Protein AF-D8QW77-F1 (afdb_monomer)

Organism: Selaginella moellendorffii (NCBI:txid88036)

Structure (mmCIF, N/CA/C/O backbone):
data_AF-D8QW77-F1
#
_entry.id   AF-D8QW77-F1
#
loop_
_atom_site.group_PDB
_atom_site.id
_atom_site.type_symbol
_atom_site.label_atom_id
_atom_site.label_alt_id
_atom_site.label_comp_id
_atom_site.label_asym_id
_atom_site.label_entity_id
_atom_site.label_seq_id
_atom_site.pdbx_PDB_ins_code
_atom_site.Cartn_x
_atom_site.Cartn_y
_atom_site.Cartn_z
_atom_site.occupancy
_atom_site.B_iso_or_equiv
_atom_site.auth_seq_id
_atom_site.auth_comp_id
_atom_site.auth_asym_id
_atom_site.auth_atom_id
_atom_site.pdbx_PDB_model_num
ATOM 1 N N . MET A 1 1 ? -28.786 -16.348 51.576 1.00 41.53 1 MET A N 1
ATOM 2 C CA . MET A 1 1 ? -27.318 -16.182 51.651 1.00 41.53 1 MET A CA 1
ATOM 3 C C . MET A 1 1 ? -26.693 -17.329 50.870 1.00 41.53 1 MET A C 1
ATOM 5 O O . MET A 1 1 ? -27.147 -18.447 51.055 1.00 41.53 1 MET A O 1
ATOM 9 N N . ILE A 1 2 ? -25.713 -17.023 50.014 1.00 33.84 2 ILE A N 1
ATOM 10 C CA . ILE A 1 2 ? -24.905 -17.888 49.120 1.00 33.84 2 ILE A CA 1
ATOM 11 C C . ILE A 1 2 ? -25.122 -17.535 47.641 1.00 33.84 2 ILE A C 1
ATOM 13 O O . ILE A 1 2 ? -25.723 -18.249 46.847 1.00 33.84 2 ILE A O 1
ATOM 17 N N . LEU A 1 3 ? -24.555 -16.375 47.305 1.00 35.94 3 LEU A N 1
ATOM 18 C CA . LEU A 1 3 ? -23.972 -16.084 46.003 1.00 35.94 3 LEU A CA 1
ATOM 19 C C . LEU A 1 3 ? -22.812 -17.069 45.782 1.00 35.94 3 LEU A C 1
ATOM 21 O O . LEU A 1 3 ? -21.800 -16.983 46.480 1.00 35.94 3 LEU A O 1
ATOM 25 N N . LYS A 1 4 ? -22.924 -17.985 44.815 1.00 37.25 4 LYS A N 1
ATOM 26 C CA . LYS A 1 4 ? -21.750 -18.659 44.246 1.00 37.25 4 LYS A CA 1
ATOM 27 C C . LYS A 1 4 ? -21.421 -18.020 42.904 1.00 37.25 4 LYS A C 1
ATOM 29 O O . LYS A 1 4 ? -22.096 -18.235 41.906 1.00 37.25 4 LYS A O 1
ATOM 34 N N . LYS A 1 5 ? -20.361 -17.211 42.957 1.00 42.97 5 LYS A N 1
ATOM 35 C CA . LYS A 1 5 ? -19.544 -16.706 41.854 1.00 42.97 5 LYS A CA 1
ATOM 36 C C . LYS A 1 5 ? -19.415 -17.754 40.739 1.00 42.97 5 LYS A C 1
ATOM 38 O O . LYS A 1 5 ? -18.715 -18.748 40.921 1.00 42.97 5 LYS A O 1
ATOM 43 N N . VAL A 1 6 ? -20.028 -17.496 39.588 1.00 38.34 6 VAL A N 1
ATOM 44 C CA . VAL A 1 6 ? -19.594 -18.084 38.317 1.00 38.34 6 VAL A CA 1
ATOM 45 C C . VAL A 1 6 ? -18.584 -17.101 37.732 1.00 38.34 6 VAL A C 1
ATOM 47 O O . VAL A 1 6 ? -18.908 -15.950 37.458 1.00 38.34 6 VAL A O 1
ATOM 50 N N . GLY A 1 7 ? -17.324 -17.527 37.696 1.00 35.47 7 GLY A N 1
ATOM 51 C CA . GLY A 1 7 ? -16.178 -16.720 37.290 1.00 35.47 7 GLY A CA 1
ATOM 52 C C . GLY A 1 7 ? -16.059 -16.479 35.772 1.00 35.47 7 GLY A C 1
ATOM 53 O O . GLY A 1 7 ? -16.871 -16.973 34.992 1.00 35.47 7 GLY A O 1
ATOM 54 N N . PRO A 1 8 ? -15.006 -15.760 35.335 1.00 43.53 8 PRO A N 1
ATOM 55 C CA . PRO A 1 8 ? -14.935 -14.969 34.090 1.00 43.53 8 PRO A CA 1
ATOM 56 C C . PRO A 1 8 ? -14.911 -15.737 32.755 1.00 43.53 8 PRO A C 1
ATOM 58 O O . PRO A 1 8 ? -14.761 -15.123 31.699 1.00 43.53 8 PRO A O 1
ATOM 61 N N . GLN A 1 9 ? -15.022 -17.065 32.763 1.00 39.94 9 GLN A N 1
ATOM 62 C CA . GLN A 1 9 ? -14.877 -17.882 31.551 1.00 39.94 9 GLN A CA 1
ATOM 63 C C . GLN A 1 9 ? -16.098 -17.804 30.620 1.00 39.94 9 GLN A C 1
ATOM 65 O O . GLN A 1 9 ? -15.951 -17.996 29.418 1.00 39.94 9 GLN A O 1
ATOM 70 N N . PHE A 1 10 ? -17.277 -17.437 31.137 1.00 40.72 10 PHE A N 1
ATOM 71 C CA . PHE A 1 10 ? -18.507 -17.329 30.339 1.00 40.72 10 PHE A CA 1
ATOM 72 C C . PHE A 1 10 ? -18.600 -16.054 29.477 1.00 40.72 10 PHE A C 1
ATOM 74 O O . PHE A 1 10 ? -19.343 -16.035 28.501 1.00 40.72 10 PHE A O 1
ATOM 81 N N . ASN A 1 11 ? -17.834 -14.998 29.787 1.00 56.06 11 ASN A N 1
ATOM 82 C CA . ASN A 1 11 ? -17.929 -13.717 29.070 1.00 56.06 11 ASN A CA 1
ATOM 83 C C . ASN A 1 11 ? -17.065 -13.691 27.787 1.00 56.06 11 ASN A C 1
ATOM 85 O O . ASN A 1 11 ? -17.473 -13.151 26.765 1.00 56.06 11 ASN A O 1
ATOM 89 N N . ARG A 1 12 ? -15.897 -14.353 27.785 1.00 54.47 12 ARG A N 1
ATOM 90 C CA . ARG A 1 12 ? -14.997 -14.377 26.610 1.00 54.47 12 ARG A CA 1
ATOM 91 C C . ARG A 1 12 ? -15.598 -15.081 25.399 1.00 54.47 12 ARG A C 1
ATOM 93 O O . ARG A 1 12 ? -15.457 -14.584 24.288 1.00 54.47 12 ARG A O 1
ATOM 100 N N . SER A 1 13 ? -16.285 -16.203 25.612 1.00 61.19 13 SER A N 1
ATOM 101 C CA . SER A 1 13 ? -16.952 -16.917 24.522 1.00 61.19 13 SER A CA 1
ATOM 102 C C . SER A 1 13 ? -18.045 -16.056 23.892 1.00 61.19 13 SER A C 1
ATOM 104 O O . SER A 1 13 ? -18.156 -16.024 22.675 1.00 61.19 13 SER A O 1
ATOM 106 N N . ASN A 1 14 ? -18.803 -15.309 24.703 1.00 72.00 14 ASN A N 1
ATOM 107 C CA . ASN A 1 14 ? -19.868 -14.441 24.205 1.00 72.00 14 ASN A CA 1
ATOM 108 C C . ASN A 1 14 ? -19.311 -13.270 23.375 1.00 72.00 14 ASN A C 1
ATOM 110 O O . ASN A 1 14 ? -19.804 -13.010 22.285 1.00 72.00 14 ASN A O 1
ATOM 114 N N . LYS A 1 15 ? -18.219 -12.633 23.827 1.00 78.56 15 LYS A N 1
ATOM 115 C CA . LYS A 1 15 ? -17.548 -11.564 23.064 1.00 78.56 15 LYS A CA 1
ATOM 116 C C . LYS A 1 15 ? -16.974 -12.056 21.739 1.00 78.56 15 LYS A C 1
ATOM 118 O O . LYS A 1 15 ? -17.250 -11.457 20.711 1.00 78.56 15 LYS A O 1
ATOM 123 N N . PHE A 1 16 ? -16.280 -13.196 21.747 1.00 79.25 16 PHE A N 1
ATOM 124 C CA . PHE A 1 16 ? -15.746 -13.796 20.523 1.00 79.25 16 PHE A CA 1
ATOM 125 C C . PHE A 1 16 ? -16.847 -14.108 19.497 1.00 79.25 16 PHE A C 1
ATOM 127 O O . PHE A 1 16 ? -16.688 -13.841 18.306 1.00 79.25 16 PHE A O 1
ATOM 134 N N . TRP A 1 17 ? -17.981 -14.652 19.954 1.00 80.00 17 TRP A N 1
ATOM 135 C CA . TRP A 1 17 ? -19.136 -14.886 19.088 1.00 80.00 17 TRP A CA 1
ATOM 136 C C . TRP A 1 17 ? -19.721 -13.577 18.547 1.00 80.00 17 TRP A C 1
ATOM 138 O O . TRP A 1 17 ? -20.003 -13.496 17.351 1.00 80.00 17 TRP A O 1
ATOM 148 N N . SER A 1 18 ? -19.857 -12.543 19.381 1.00 83.12 18 SER A N 1
ATOM 149 C CA . SER A 1 18 ? -20.310 -11.218 18.944 1.00 83.12 18 SER A CA 1
ATOM 150 C C . SER A 1 18 ? -19.370 -10.589 17.915 1.00 83.12 18 SER A C 1
ATOM 152 O O . SER A 1 18 ? -19.851 -10.097 16.897 1.00 83.12 18 SER A O 1
ATOM 154 N N . ASP A 1 19 ? -18.050 -10.684 18.096 1.00 84.94 19 ASP A N 1
ATOM 155 C CA . ASP A 1 19 ? -17.060 -10.175 17.138 1.00 84.94 19 ASP A CA 1
ATOM 156 C C . ASP A 1 19 ? -17.167 -10.895 15.782 1.00 84.94 19 ASP A C 1
ATOM 158 O O . ASP A 1 19 ? -17.140 -10.263 14.720 1.00 84.94 19 ASP A O 1
ATOM 162 N N . GLN A 1 20 ? -17.370 -12.220 15.792 1.00 85.19 20 GLN A N 1
ATOM 163 C CA . GLN A 1 20 ? -17.634 -12.972 14.562 1.00 85.19 20 GLN A CA 1
ATOM 164 C C . GLN A 1 20 ? -18.936 -12.536 13.886 1.00 85.19 20 GLN A C 1
ATOM 166 O O . GLN A 1 20 ? -18.966 -12.380 12.662 1.00 85.19 20 GLN A O 1
ATOM 171 N N . LEU A 1 21 ? -20.009 -12.335 14.654 1.00 85.69 21 LEU A N 1
ATOM 172 C CA . LEU A 1 21 ? -21.297 -11.891 14.124 1.00 85.69 21 LEU A CA 1
ATOM 173 C C . LEU A 1 21 ? -21.208 -10.484 13.523 1.00 85.69 21 LEU A C 1
ATOM 175 O O . LEU A 1 21 ? -21.726 -10.275 12.425 1.00 85.69 21 LEU A O 1
ATOM 179 N N . ILE A 1 22 ? -20.505 -9.556 14.180 1.00 88.94 22 ILE A N 1
ATOM 180 C CA . ILE A 1 22 ? -20.205 -8.217 13.649 1.00 88.94 22 ILE A CA 1
ATOM 181 C C . ILE A 1 22 ? -19.509 -8.349 12.291 1.00 88.94 22 ILE A C 1
ATOM 183 O O . ILE A 1 22 ? -19.981 -7.785 11.304 1.00 88.94 22 ILE A O 1
ATOM 187 N N . GLY A 1 23 ? -18.455 -9.166 12.201 1.00 84.00 23 GLY A N 1
ATOM 188 C CA . GLY A 1 23 ? -17.730 -9.386 10.948 1.00 84.00 23 GLY A CA 1
ATOM 189 C C . GLY A 1 23 ? -18.582 -10.025 9.842 1.00 84.00 23 GLY A C 1
ATOM 190 O O . GLY A 1 23 ? -18.483 -9.632 8.679 1.00 84.00 23 GLY A O 1
ATOM 191 N N . ILE A 1 24 ? -19.447 -10.991 10.173 1.00 84.81 24 ILE A N 1
ATOM 192 C CA . ILE A 1 24 ? -20.355 -11.631 9.203 1.00 84.81 24 ILE A CA 1
ATOM 193 C C . ILE A 1 24 ? -21.387 -10.632 8.676 1.00 84.81 24 ILE A C 1
ATOM 195 O O . ILE A 1 24 ? -21.627 -10.590 7.468 1.00 84.81 24 ILE A O 1
ATOM 199 N N . HIS A 1 25 ? -22.004 -9.843 9.558 1.00 83.50 25 HIS A N 1
ATOM 200 C CA . HIS A 1 25 ? -22.972 -8.825 9.158 1.00 83.50 25 HIS A CA 1
ATOM 201 C C . HIS A 1 25 ? -22.313 -7.714 8.338 1.00 83.50 25 HIS A C 1
ATOM 203 O O . HIS A 1 25 ? -22.857 -7.328 7.304 1.00 83.50 25 HIS A O 1
ATOM 209 N N . GLY A 1 26 ? -21.110 -7.287 8.725 1.00 82.62 26 GLY A N 1
ATOM 210 C CA . GLY A 1 26 ? -20.342 -6.288 7.990 1.00 82.62 26 GLY A CA 1
ATOM 211 C C . GLY A 1 26 ? -19.955 -6.725 6.582 1.00 82.62 26 GLY A C 1
ATOM 212 O O . GLY A 1 26 ? -20.155 -5.961 5.644 1.00 82.62 26 GLY A O 1
ATOM 213 N N . ARG A 1 27 ? -19.507 -7.976 6.393 1.00 85.31 27 ARG A N 1
ATOM 214 C CA . ARG A 1 27 ? -19.224 -8.529 5.050 1.00 85.31 27 ARG A CA 1
ATOM 215 C C . ARG A 1 27 ? -20.457 -8.625 4.149 1.00 85.31 27 ARG A C 1
ATOM 217 O O . ARG A 1 27 ? -20.317 -8.741 2.938 1.00 85.31 27 ARG A O 1
ATOM 224 N N . ARG A 1 28 ? -21.659 -8.624 4.728 1.00 85.88 28 ARG A N 1
ATOM 225 C CA . ARG A 1 28 ? -22.938 -8.634 3.998 1.00 85.88 28 ARG A CA 1
ATOM 226 C C . ARG A 1 28 ? -23.510 -7.230 3.777 1.00 85.88 28 ARG A C 1
ATOM 228 O O . ARG A 1 28 ? -24.624 -7.123 3.278 1.00 85.88 28 ARG A O 1
ATOM 235 N N . GLY A 1 29 ? -22.798 -6.184 4.196 1.00 86.50 29 GLY A N 1
ATOM 236 C CA . GLY A 1 29 ? -23.254 -4.795 4.136 1.00 86.50 29 GLY A CA 1
ATOM 237 C C . GLY A 1 29 ? -24.361 -4.428 5.120 1.00 86.50 29 GLY A C 1
ATOM 238 O O . GLY A 1 29 ? -24.869 -3.310 5.096 1.00 86.50 29 GLY A O 1
ATOM 239 N N . ASP A 1 30 ? -24.727 -5.330 6.032 1.00 89.94 30 ASP A N 1
ATOM 240 C CA . ASP A 1 30 ? -25.760 -5.075 7.034 1.00 89.94 30 ASP A CA 1
ATOM 241 C C . ASP A 1 30 ? -25.154 -4.408 8.275 1.00 89.94 30 ASP A C 1
ATOM 243 O O . ASP A 1 30 ? -25.071 -4.981 9.369 1.00 89.94 30 ASP A O 1
ATOM 247 N N . VAL A 1 31 ? -24.696 -3.171 8.080 1.00 91.94 31 VAL A N 1
ATOM 248 C CA . VAL A 1 31 ? -24.049 -2.355 9.116 1.00 91.94 31 VAL A CA 1
ATOM 249 C C . VAL A 1 31 ? -24.983 -2.131 10.306 1.00 91.94 31 VAL A C 1
ATOM 251 O O . VAL A 1 31 ? -24.545 -2.156 11.454 1.00 91.94 31 VAL A O 1
ATOM 254 N N . SER A 1 32 ? -26.292 -1.996 10.073 1.00 90.06 32 SER A N 1
ATOM 255 C CA . SER A 1 32 ? -27.280 -1.821 11.142 1.00 90.06 32 SER A CA 1
ATOM 256 C C . SER A 1 32 ? -27.408 -3.053 12.043 1.00 90.06 32 SER A C 1
ATOM 258 O O . SER A 1 32 ? -27.565 -2.907 13.257 1.00 90.06 32 SER A O 1
ATOM 260 N N . ARG A 1 33 ? -27.355 -4.280 11.499 1.00 87.81 33 ARG A N 1
ATOM 261 C CA . ARG A 1 33 ? -27.311 -5.495 12.333 1.00 87.81 33 ARG A CA 1
ATOM 262 C C . ARG A 1 33 ? -25.986 -5.635 13.065 1.00 87.81 33 ARG A C 1
ATOM 264 O O . ARG A 1 33 ? -26.020 -5.939 14.253 1.00 87.81 33 ARG A O 1
ATOM 271 N N . ALA A 1 34 ? -24.860 -5.371 12.402 1.00 90.94 34 ALA A N 1
ATOM 272 C CA . ALA A 1 34 ? -23.551 -5.378 13.055 1.00 90.94 34 ALA A CA 1
ATOM 273 C C . ALA A 1 34 ? -23.526 -4.415 14.255 1.00 90.94 34 ALA A C 1
ATOM 275 O O . ALA A 1 34 ? -23.149 -4.805 15.358 1.00 90.94 34 ALA A O 1
ATOM 276 N N . ARG A 1 35 ? -24.059 -3.200 14.070 1.00 90.38 35 ARG A N 1
ATOM 277 C CA . ARG A 1 35 ? -24.182 -2.195 15.127 1.00 90.38 35 ARG A CA 1
ATOM 278 C C . ARG A 1 35 ? -25.039 -2.672 16.298 1.00 90.38 35 ARG A C 1
ATOM 280 O O . ARG A 1 35 ? -24.632 -2.517 17.441 1.00 90.38 35 ARG A O 1
ATOM 287 N N . ARG A 1 36 ? -26.193 -3.291 16.033 1.00 89.38 36 ARG A N 1
ATOM 288 C CA . ARG A 1 36 ? -27.051 -3.840 17.099 1.00 89.38 36 ARG A CA 1
ATOM 289 C C . ARG A 1 36 ? -26.361 -4.937 17.903 1.00 89.38 36 ARG A C 1
ATOM 291 O O . ARG A 1 36 ? -26.536 -4.995 19.115 1.00 89.38 36 ARG A O 1
ATOM 298 N N . VAL A 1 37 ? -25.591 -5.802 17.240 1.00 88.56 37 VAL A N 1
ATOM 299 C CA . VAL A 1 37 ? -24.796 -6.827 17.931 1.00 88.56 37 VAL A CA 1
ATOM 300 C C . VAL A 1 37 ? -23.760 -6.157 18.829 1.00 88.56 37 VAL A C 1
ATOM 302 O O . VAL A 1 37 ? -23.677 -6.512 20.001 1.00 88.56 37 VAL A O 1
ATOM 305 N N . PHE A 1 38 ? -23.048 -5.146 18.329 1.00 89.62 38 PHE A N 1
ATOM 306 C CA . PHE A 1 38 ? -22.077 -4.385 19.115 1.00 89.62 38 PHE A CA 1
ATOM 307 C C . PHE A 1 38 ? -22.711 -3.693 20.334 1.00 89.62 38 PHE A C 1
ATOM 309 O O . PHE A 1 38 ? -22.223 -3.834 21.450 1.00 89.62 38 PHE A O 1
ATOM 316 N N . GLU A 1 39 ? -23.842 -3.009 20.151 1.00 88.88 39 GLU A N 1
ATOM 317 C CA . GLU A 1 39 ? -24.568 -2.322 21.231 1.00 88.88 39 GLU A CA 1
ATOM 318 C C . GLU A 1 39 ? -25.122 -3.287 22.292 1.00 88.88 39 GLU A C 1
ATOM 320 O O . GLU A 1 39 ? -25.347 -2.887 23.431 1.00 88.88 39 GLU A O 1
ATOM 325 N N . SER A 1 40 ? -25.315 -4.565 21.947 1.00 87.19 40 SER A N 1
ATOM 326 C CA . SER A 1 40 ? -25.725 -5.603 22.900 1.00 87.19 40 SER A CA 1
ATOM 327 C C . SER A 1 40 ? -24.576 -6.157 23.757 1.00 87.19 40 SER A C 1
ATOM 329 O O . SER A 1 40 ? -24.820 -6.948 24.668 1.00 87.19 40 SER A O 1
ATOM 331 N N . MET A 1 41 ? -23.325 -5.775 23.478 1.00 85.38 41 MET A N 1
ATOM 332 C CA . MET A 1 41 ? -22.157 -6.263 24.211 1.00 85.38 41 MET A CA 1
ATOM 333 C C . MET A 1 41 ? -21.996 -5.538 25.551 1.00 85.38 41 MET A C 1
ATOM 335 O O . MET A 1 41 ? -21.900 -4.315 25.612 1.00 85.38 41 MET A O 1
ATOM 339 N N . GLU A 1 42 ? -21.860 -6.296 26.639 1.00 83.12 42 GLU A N 1
ATOM 340 C CA . GLU A 1 42 ? -21.480 -5.733 27.937 1.00 83.12 42 GLU A CA 1
ATOM 341 C C . GLU A 1 42 ? -19.962 -5.474 27.989 1.00 83.12 42 GLU A C 1
ATOM 343 O O . GLU A 1 42 ? -19.146 -6.396 28.118 1.00 83.12 42 GLU A O 1
ATOM 348 N N . GLY A 1 43 ? -19.578 -4.198 27.888 1.00 82.12 43 GLY A N 1
ATOM 349 C CA . GLY A 1 43 ? -18.185 -3.746 27.959 1.00 82.12 43 GLY A CA 1
ATOM 350 C C . GLY A 1 43 ? -17.349 -4.190 26.751 1.00 82.12 43 GLY A C 1
ATOM 351 O O . GLY A 1 43 ? -16.473 -5.049 26.922 1.00 82.12 43 GLY A O 1
ATOM 352 N N . PRO A 1 44 ? -17.614 -3.659 25.542 1.00 85.44 44 PRO A N 1
ATOM 353 C CA . PRO A 1 44 ? -16.822 -3.961 24.352 1.00 85.44 44 PRO A CA 1
ATOM 354 C C . PRO A 1 44 ? -15.355 -3.579 24.569 1.00 85.44 44 PRO A C 1
ATOM 356 O O . PRO A 1 44 ? -15.052 -2.511 25.103 1.00 85.44 44 PRO A O 1
ATOM 359 N N . ASP A 1 45 ? -14.445 -4.469 24.178 1.00 87.56 45 ASP A N 1
ATOM 360 C CA . ASP A 1 45 ? -13.011 -4.196 24.220 1.00 87.56 45 ASP A CA 1
ATOM 361 C C . ASP A 1 45 ? -12.529 -3.600 22.890 1.00 87.56 45 ASP A C 1
ATOM 363 O O . ASP A 1 45 ? -13.283 -3.485 21.921 1.00 87.56 45 ASP A O 1
ATOM 367 N N . VAL A 1 46 ? -11.257 -3.200 22.841 1.00 88.88 46 VAL A N 1
ATOM 368 C CA . VAL A 1 46 ? -10.662 -2.554 21.662 1.00 88.88 46 VAL A CA 1
ATOM 369 C C . VAL A 1 46 ? -10.789 -3.421 20.398 1.00 88.88 46 VAL A C 1
ATOM 371 O O . VAL A 1 46 ? -10.882 -2.870 19.303 1.00 88.88 46 VAL A O 1
ATOM 374 N N . LEU A 1 47 ? -10.849 -4.755 20.514 1.00 88.62 47 LEU A N 1
ATOM 375 C CA . LEU A 1 47 ? -11.028 -5.640 19.359 1.00 88.62 47 LEU A CA 1
ATOM 376 C C . LEU A 1 47 ? -12.445 -5.532 18.797 1.00 88.62 47 LEU A C 1
ATOM 378 O O . LEU A 1 47 ? -12.594 -5.374 17.586 1.00 88.62 47 LEU A O 1
ATOM 382 N N . SER A 1 48 ? -13.467 -5.533 19.655 1.00 89.88 48 SER A N 1
ATOM 383 C CA . SER A 1 48 ? -14.858 -5.321 19.237 1.00 89.88 48 SER A CA 1
ATOM 384 C C . SER A 1 48 ? -15.050 -3.951 18.578 1.00 89.88 48 SER A C 1
ATOM 386 O O . SER A 1 48 ? -15.722 -3.838 17.550 1.00 89.88 48 SER A O 1
ATOM 388 N N . TRP A 1 49 ? -14.419 -2.904 19.127 1.00 93.31 49 TRP A N 1
ATOM 389 C CA . TRP A 1 49 ? -14.428 -1.565 18.526 1.00 93.31 49 TRP A CA 1
ATOM 390 C C . TRP A 1 49 ? -13.746 -1.554 17.149 1.00 93.31 49 TRP A C 1
ATOM 392 O O . TRP A 1 49 ? -14.314 -1.034 16.191 1.00 93.31 49 TRP A O 1
ATOM 402 N N . ASN A 1 50 ? -12.573 -2.185 17.015 1.00 92.69 50 ASN A N 1
ATOM 403 C CA . ASN A 1 50 ? -11.856 -2.307 15.740 1.00 92.69 50 ASN A CA 1
ATOM 404 C C . ASN A 1 50 ? -12.650 -3.112 14.699 1.00 92.69 50 ASN A C 1
ATOM 406 O O . ASN A 1 50 ? -12.642 -2.772 13.514 1.00 92.69 50 ASN A O 1
ATOM 410 N N . ALA A 1 51 ? -13.366 -4.156 15.125 1.00 91.56 51 ALA A N 1
ATOM 411 C CA . ALA A 1 51 ? -14.251 -4.917 14.254 1.00 91.56 51 ALA A CA 1
ATOM 412 C C . ALA A 1 51 ? -15.369 -4.022 13.708 1.00 91.56 51 ALA A C 1
ATOM 414 O O . ALA A 1 51 ? -15.595 -3.993 12.501 1.00 91.56 51 ALA A O 1
ATOM 415 N N . MET A 1 52 ? -16.018 -3.237 14.569 1.00 93.19 52 MET A N 1
ATOM 416 C CA . MET A 1 52 ? -17.080 -2.327 14.144 1.00 93.19 52 MET A CA 1
ATOM 417 C C . MET A 1 52 ? -16.557 -1.169 13.275 1.00 93.19 52 MET A C 1
ATOM 419 O O . MET A 1 52 ? -17.201 -0.823 12.286 1.00 93.19 52 MET A O 1
ATOM 423 N N . LEU A 1 53 ? -15.368 -0.624 13.566 1.00 93.62 53 LEU A N 1
ATOM 424 C CA . LEU A 1 53 ? -14.697 0.338 12.680 1.00 93.62 53 LEU A CA 1
ATOM 425 C C . LEU A 1 53 ? -14.477 -0.252 11.290 1.00 93.62 53 LEU A C 1
ATOM 427 O O . LEU A 1 53 ? -14.829 0.382 10.303 1.00 93.62 53 LEU A O 1
ATOM 431 N N . THR A 1 54 ? -13.975 -1.487 11.221 1.00 91.44 54 THR A N 1
ATOM 432 C CA . THR A 1 54 ? -13.769 -2.204 9.956 1.00 91.44 54 THR A CA 1
ATOM 433 C C . THR A 1 54 ? -15.082 -2.365 9.188 1.00 91.44 54 THR A C 1
ATOM 435 O O . THR A 1 54 ? -15.099 -2.216 7.970 1.00 91.44 54 THR A O 1
ATOM 438 N N . VAL A 1 55 ? -16.193 -2.641 9.885 1.00 93.06 55 VAL A N 1
ATOM 439 C CA . VAL A 1 55 ? -17.525 -2.715 9.266 1.00 93.06 55 VAL A CA 1
ATOM 440 C C . VAL A 1 55 ? -17.944 -1.373 8.671 1.00 93.06 55 VAL A C 1
ATOM 442 O O . VAL A 1 55 ? -18.446 -1.360 7.548 1.00 93.06 55 VAL A O 1
ATOM 445 N N . TYR A 1 56 ? -17.754 -0.261 9.384 1.00 92.56 56 TYR A N 1
ATOM 446 C CA . TYR A 1 56 ? -18.092 1.057 8.847 1.00 92.56 56 TYR A CA 1
ATOM 447 C C . TYR A 1 56 ? -17.210 1.434 7.655 1.00 92.56 56 TYR A C 1
ATOM 449 O O . TYR A 1 56 ? -17.744 1.838 6.622 1.00 92.56 56 TYR A O 1
ATOM 457 N N . THR A 1 57 ? -15.890 1.253 7.764 1.00 90.31 57 THR A N 1
ATOM 458 C CA . THR A 1 57 ? -14.945 1.637 6.707 1.00 90.31 57 THR A CA 1
ATOM 459 C C . THR A 1 57 ? -15.127 0.812 5.435 1.00 90.31 57 THR A C 1
ATOM 461 O O . THR A 1 57 ? -15.265 1.391 4.363 1.00 90.31 57 THR A O 1
ATOM 464 N N . HIS A 1 58 ? -15.252 -0.518 5.533 1.00 89.25 58 HIS A N 1
ATOM 465 C CA . HIS A 1 58 ? -15.445 -1.385 4.357 1.00 89.25 58 HIS A CA 1
ATOM 466 C C . HIS A 1 58 ? -16.766 -1.150 3.618 1.00 89.25 58 HIS A C 1
ATOM 468 O O . HIS A 1 58 ? -16.901 -1.545 2.464 1.00 89.25 58 HIS A O 1
ATOM 474 N N . ASN A 1 59 ? -17.759 -0.556 4.281 1.00 88.88 59 ASN A N 1
ATOM 475 C CA . ASN A 1 59 ? -19.061 -0.270 3.683 1.00 88.88 59 ASN A CA 1
ATOM 476 C C . ASN A 1 59 ? -19.221 1.210 3.291 1.00 88.88 59 ASN A C 1
ATOM 478 O O . ASN A 1 59 ? -20.334 1.638 2.998 1.00 88.88 59 ASN A O 1
ATOM 482 N N . GLY A 1 60 ? -18.134 1.994 3.297 1.00 86.69 60 GLY A N 1
ATOM 483 C CA . GLY A 1 60 ? -18.129 3.394 2.856 1.00 86.69 60 GLY A CA 1
ATOM 484 C C . GLY A 1 60 ? -18.793 4.382 3.822 1.00 86.69 60 GLY A C 1
ATOM 485 O O . GLY A 1 60 ? -18.989 5.545 3.477 1.00 86.69 60 GLY A O 1
ATOM 486 N N . PHE A 1 61 ? -19.131 3.962 5.043 1.00 88.94 61 PHE A N 1
ATOM 487 C CA . PHE A 1 61 ? -19.760 4.811 6.061 1.00 88.94 61 PHE A CA 1
ATOM 488 C C . PHE A 1 61 ? -18.706 5.601 6.844 1.00 88.94 61 PHE A C 1
ATOM 490 O O . PHE A 1 61 ? -18.537 5.418 8.053 1.00 88.94 61 PHE A O 1
ATOM 497 N N . MET A 1 62 ? -17.946 6.446 6.143 1.00 88.56 62 MET A N 1
ATOM 498 C CA . MET A 1 62 ? -16.736 7.049 6.704 1.00 88.56 62 MET A CA 1
ATOM 499 C C . MET A 1 62 ? -17.011 8.093 7.787 1.00 88.56 62 MET A C 1
ATOM 501 O O . MET A 1 62 ? -16.311 8.134 8.797 1.00 88.56 62 MET A O 1
ATOM 505 N N . GLU A 1 63 ? -18.060 8.900 7.634 1.00 87.81 63 GLU A N 1
ATOM 506 C CA . GLU A 1 63 ? -18.474 9.847 8.677 1.00 87.81 63 GLU A CA 1
ATOM 507 C C . GLU A 1 63 ? -18.853 9.112 9.968 1.00 87.81 63 GLU A C 1
ATOM 509 O O . GLU A 1 63 ? -18.437 9.494 11.062 1.00 87.81 63 GLU A O 1
ATOM 514 N N . GLN A 1 64 ? -19.591 8.004 9.846 1.00 90.50 64 GLN A N 1
ATOM 515 C CA . GLN A 1 64 ? -19.943 7.161 10.983 1.00 90.50 64 GLN A CA 1
ATOM 516 C C . GLN A 1 64 ? -18.703 6.486 11.574 1.00 90.50 64 GLN A C 1
ATOM 518 O O . GLN A 1 64 ? -18.605 6.400 12.796 1.00 90.50 64 GLN A O 1
ATOM 523 N N . ALA A 1 65 ? -17.747 6.055 10.744 1.00 91.31 65 ALA A N 1
ATOM 524 C CA . ALA A 1 65 ? -16.476 5.503 11.205 1.00 91.31 65 ALA A CA 1
ATOM 525 C C . ALA A 1 65 ? -15.684 6.525 12.036 1.00 91.31 65 ALA A C 1
ATOM 527 O O . ALA A 1 65 ? -15.230 6.178 13.124 1.00 91.31 65 ALA A O 1
ATOM 528 N N . LYS A 1 66 ? -15.577 7.783 11.579 1.00 88.81 66 LYS A N 1
ATOM 529 C CA . LYS A 1 66 ? -14.917 8.877 12.318 1.00 88.81 66 LYS A CA 1
ATOM 530 C C . LYS A 1 66 ? -15.607 9.148 13.652 1.00 88.81 66 LYS A C 1
ATOM 532 O O . LYS A 1 66 ? -14.965 9.078 14.693 1.00 88.81 66 LYS A O 1
ATOM 537 N N . HIS A 1 67 ? -16.927 9.346 13.648 1.00 90.69 67 HIS A N 1
ATOM 538 C CA . HIS A 1 67 ? -17.682 9.549 14.888 1.00 90.69 67 HIS A CA 1
ATOM 539 C C . HIS A 1 67 ? -17.528 8.381 15.869 1.00 90.69 67 HIS A C 1
ATOM 541 O O . HIS A 1 67 ? -17.420 8.581 17.079 1.00 90.69 67 HIS A O 1
ATOM 547 N N . PHE A 1 68 ? -17.510 7.153 15.353 1.00 91.94 68 PHE A N 1
ATOM 548 C CA . PHE A 1 68 ? -17.329 5.964 16.171 1.00 91.94 68 PHE A CA 1
ATOM 549 C C . PHE A 1 68 ? -15.905 5.879 16.738 1.00 91.94 68 PHE A C 1
ATOM 551 O O . PHE A 1 68 ? -15.738 5.598 17.924 1.00 91.94 68 PHE A O 1
ATOM 558 N N . PHE A 1 69 ? -14.890 6.205 15.939 1.00 92.94 69 PHE A N 1
ATOM 559 C CA . PHE A 1 69 ? -13.494 6.307 16.365 1.00 92.94 69 PHE A CA 1
ATOM 560 C C . PHE A 1 69 ? -13.288 7.378 17.449 1.00 92.94 69 PHE A C 1
ATOM 562 O O . PHE A 1 69 ? -12.591 7.149 18.444 1.00 92.94 69 PHE A O 1
ATOM 569 N N . ASP A 1 70 ? -13.946 8.528 17.305 1.00 91.25 70 ASP A N 1
ATOM 570 C CA . ASP A 1 70 ? -13.894 9.618 18.278 1.00 91.25 70 ASP A CA 1
ATOM 571 C C . ASP A 1 70 ? -14.517 9.215 19.618 1.00 91.25 70 ASP A C 1
ATOM 573 O O . ASP A 1 70 ? -14.016 9.611 20.670 1.00 91.25 70 ASP A O 1
ATOM 577 N N . SER A 1 71 ? -15.544 8.360 19.597 1.00 91.06 71 SER A N 1
ATOM 578 C CA . SER A 1 71 ? -16.191 7.838 20.807 1.00 91.06 71 SER A CA 1
ATOM 579 C C . SER A 1 71 ? -15.379 6.776 21.566 1.00 91.06 71 SER A C 1
ATOM 581 O O . SER A 1 71 ? -15.743 6.421 22.687 1.00 91.06 71 SER A O 1
ATOM 583 N N . MET A 1 72 ? -14.276 6.273 20.997 1.00 90.88 72 MET A N 1
ATOM 584 C CA . MET A 1 72 ? -13.416 5.295 21.670 1.00 90.88 72 MET A CA 1
ATOM 585 C C . MET A 1 72 ? -12.629 5.941 22.816 1.00 90.88 72 MET A C 1
ATOM 587 O O . MET A 1 72 ? -11.791 6.812 22.587 1.00 90.88 72 MET A O 1
ATOM 591 N N . GLU A 1 73 ? -12.824 5.445 24.041 1.00 85.94 73 GLU A N 1
ATOM 592 C CA . GLU A 1 73 ? -12.043 5.868 25.217 1.00 85.94 73 GLU A CA 1
ATOM 593 C C . GLU A 1 73 ? -10.569 5.444 25.132 1.00 85.94 73 GLU A C 1
ATOM 595 O O . GLU A 1 73 ? -9.679 6.144 25.612 1.00 85.94 73 GLU A O 1
ATOM 600 N N . GLN A 1 74 ? -10.309 4.278 24.536 1.00 86.00 74 GLN A N 1
ATOM 601 C CA . GLN A 1 74 ? -8.978 3.701 24.367 1.00 86.00 74 GLN A CA 1
ATOM 602 C C . GLN A 1 74 ? -8.773 3.342 22.900 1.00 86.00 74 GLN A C 1
ATOM 604 O O . GLN A 1 74 ? -9.487 2.500 22.353 1.00 86.00 74 GLN A O 1
ATOM 609 N N . ARG A 1 75 ? -7.782 3.971 22.267 1.00 90.06 75 ARG A N 1
ATOM 610 C CA . ARG A 1 75 ? -7.429 3.747 20.861 1.00 90.06 75 ARG A CA 1
ATOM 611 C C . ARG A 1 75 ? -6.118 2.986 20.781 1.00 90.06 75 ARG A C 1
ATOM 613 O O . ARG A 1 75 ? -5.154 3.318 21.465 1.00 90.06 75 ARG A O 1
ATOM 620 N N . SER A 1 76 ? -6.085 1.975 19.924 1.00 89.81 76 SER A N 1
ATOM 621 C CA . SER A 1 76 ? -4.856 1.249 19.594 1.00 89.81 76 SER A CA 1
ATOM 622 C C . SER A 1 76 ? -4.289 1.733 18.265 1.00 89.81 76 SER A C 1
ATOM 624 O O . SER A 1 76 ? -5.024 2.291 17.455 1.00 89.81 76 SER A O 1
ATOM 626 N N . VAL A 1 77 ? -3.013 1.446 17.998 1.00 88.56 77 VAL A N 1
ATOM 627 C CA . VAL A 1 77 ? -2.386 1.659 16.677 1.00 88.56 77 VAL A CA 1
ATOM 628 C C . VAL A 1 77 ? -3.206 1.001 15.558 1.00 88.56 77 VAL A C 1
ATOM 630 O O . VAL A 1 77 ? -3.402 1.584 14.499 1.00 88.56 77 VAL A O 1
ATOM 633 N N . VAL A 1 78 ? -3.807 -0.164 15.830 1.00 90.19 78 VAL A N 1
ATOM 634 C CA . VAL A 1 78 ? -4.718 -0.844 14.894 1.00 90.19 78 VAL A CA 1
ATOM 635 C C . VAL A 1 78 ? -5.964 -0.003 14.596 1.00 90.19 78 VAL A C 1
ATOM 637 O O . VAL A 1 78 ? -6.376 0.080 13.444 1.00 90.19 78 VAL A O 1
ATOM 640 N N . SER A 1 79 ? -6.549 0.647 15.608 1.00 91.06 79 SER A N 1
ATOM 641 C CA . SER A 1 79 ? -7.718 1.524 15.442 1.00 91.06 79 SER A CA 1
ATOM 642 C C . SER A 1 79 ? -7.402 2.683 14.490 1.00 91.06 79 SER A C 1
ATOM 644 O O . SER A 1 79 ? -8.195 2.975 13.598 1.00 91.06 79 SER A O 1
ATOM 646 N N . TRP A 1 80 ? -6.227 3.304 14.654 1.00 91.94 80 TRP A N 1
ATOM 647 C CA . TRP A 1 80 ? -5.732 4.363 13.769 1.00 91.94 80 TRP A CA 1
ATOM 648 C C . TRP A 1 80 ? -5.511 3.848 12.345 1.00 91.94 80 TRP A C 1
ATOM 650 O O . TRP A 1 80 ? -6.031 4.442 11.407 1.00 91.94 80 TRP A O 1
ATOM 660 N N . ASN A 1 81 ? -4.831 2.708 12.184 1.00 90.25 81 ASN A N 1
ATOM 661 C CA . ASN A 1 81 ? -4.529 2.123 10.873 1.00 90.25 81 ASN A CA 1
ATOM 662 C C . ASN A 1 81 ? -5.788 1.770 10.063 1.00 90.25 81 ASN A C 1
ATOM 664 O O . ASN A 1 81 ? -5.793 1.946 8.844 1.00 90.25 81 ASN A O 1
ATOM 668 N N . ILE A 1 82 ? -6.865 1.313 10.719 1.00 90.81 82 ILE A N 1
ATOM 669 C CA . ILE A 1 82 ? -8.152 1.023 10.060 1.00 90.81 82 ILE A CA 1
ATOM 670 C C . ILE A 1 82 ? -8.756 2.295 9.455 1.00 90.81 82 ILE A C 1
ATOM 672 O O . ILE A 1 82 ? -9.156 2.290 8.292 1.00 90.81 82 ILE A O 1
ATOM 676 N N . VAL A 1 83 ? -8.828 3.378 10.236 1.00 90.25 83 VAL A N 1
ATOM 677 C CA . VAL A 1 83 ? -9.405 4.649 9.773 1.00 90.25 83 VAL A CA 1
ATOM 678 C C . VAL A 1 83 ? -8.495 5.300 8.738 1.00 90.25 83 VAL A C 1
ATOM 680 O O . VAL A 1 83 ? -8.979 5.748 7.706 1.00 90.25 83 VAL A O 1
ATOM 683 N N . LEU A 1 84 ? -7.183 5.289 8.969 1.00 88.75 84 LEU A N 1
ATOM 684 C CA . LEU A 1 84 ? -6.186 5.849 8.064 1.00 88.75 84 LEU A CA 1
ATOM 685 C C . LEU A 1 84 ? -6.251 5.202 6.674 1.00 88.75 84 LEU A C 1
ATOM 687 O O . LEU A 1 84 ? -6.328 5.912 5.678 1.00 88.75 84 LEU A O 1
ATOM 691 N N . SER A 1 85 ? -6.296 3.867 6.607 1.00 86.69 85 SER A N 1
ATOM 692 C CA . SER A 1 85 ? -6.414 3.147 5.330 1.00 86.69 85 SER A CA 1
ATOM 693 C C . SER A 1 85 ? -7.673 3.564 4.567 1.00 86.69 85 SER A C 1
ATOM 695 O O . SER A 1 85 ? -7.618 3.815 3.369 1.00 86.69 85 SER A O 1
ATOM 697 N N . ALA A 1 86 ? -8.794 3.704 5.278 1.00 87.06 86 ALA A N 1
ATOM 698 C CA . ALA A 1 86 ? -10.068 4.089 4.684 1.00 87.06 86 ALA A CA 1
ATOM 699 C C . ALA A 1 86 ? -10.117 5.562 4.244 1.00 87.06 86 ALA A C 1
ATOM 701 O O . ALA A 1 86 ? -10.723 5.869 3.224 1.00 87.06 86 ALA A O 1
ATOM 702 N N . LEU A 1 87 ? -9.475 6.475 4.984 1.00 83.69 87 LEU A N 1
ATOM 703 C CA . LEU A 1 87 ? -9.346 7.879 4.570 1.00 83.69 87 LEU A CA 1
ATOM 704 C C . LEU A 1 87 ? -8.543 8.004 3.282 1.00 83.69 87 LEU A C 1
ATOM 706 O O . LEU A 1 87 ? -8.894 8.801 2.417 1.00 83.69 87 LEU A O 1
ATOM 710 N N . GLY A 1 88 ? -7.477 7.211 3.171 1.00 80.06 88 GLY A N 1
ATOM 711 C CA . GLY A 1 88 ? -6.623 7.203 1.997 1.00 80.06 88 GLY A CA 1
ATOM 712 C C . GLY A 1 88 ? -7.344 6.763 0.728 1.00 80.06 88 GLY A C 1
ATOM 713 O O . GLY A 1 88 ? -7.139 7.358 -0.320 1.00 80.06 88 GLY A O 1
ATOM 714 N N . GLU A 1 89 ? -8.230 5.770 0.818 1.00 78.38 89 GLU A N 1
ATOM 715 C CA . GLU A 1 89 ? -9.018 5.298 -0.332 1.00 78.38 89 GLU A CA 1
ATOM 716 C C . GLU A 1 89 ? -10.070 6.310 -0.811 1.00 78.38 89 GLU A C 1
ATOM 718 O O . GLU A 1 89 ? -10.496 6.260 -1.964 1.00 78.38 89 GLU A O 1
ATOM 723 N N . LEU A 1 90 ? -10.504 7.218 0.065 1.00 76.06 90 LEU A N 1
ATOM 724 C CA . LEU A 1 90 ? -11.561 8.188 -0.220 1.00 76.06 90 LEU A CA 1
ATOM 725 C C . LEU A 1 90 ? -11.033 9.556 -0.684 1.00 76.06 90 LEU A C 1
ATOM 727 O O . LEU A 1 90 ? -11.851 10.457 -0.867 1.00 76.06 90 LEU A O 1
ATOM 731 N N . ASP A 1 91 ? -9.711 9.709 -0.859 1.00 70.12 91 ASP A N 1
ATOM 732 C CA . ASP A 1 91 ? -9.027 10.990 -1.141 1.00 70.12 91 ASP A CA 1
ATOM 733 C C . ASP A 1 91 ? -9.552 12.124 -0.238 1.00 70.12 91 ASP A C 1
ATOM 735 O O . ASP A 1 91 ? -9.869 13.240 -0.659 1.00 70.12 91 ASP A O 1
ATOM 739 N N . ASP A 1 92 ? -9.755 11.798 1.042 1.00 71.50 92 ASP A N 1
ATOM 740 C CA . ASP A 1 92 ? -10.312 12.741 2.001 1.00 71.50 92 ASP A CA 1
ATOM 741 C C . ASP A 1 92 ? -9.227 13.751 2.401 1.00 71.50 92 ASP A C 1
ATOM 743 O O . ASP A 1 92 ? -8.151 13.381 2.879 1.00 71.50 92 ASP A O 1
ATOM 747 N N . CYS A 1 93 ? -9.524 15.047 2.281 1.00 70.75 93 CYS A N 1
ATOM 748 C CA . CYS A 1 93 ? -8.615 16.129 2.668 1.00 70.75 93 CYS A CA 1
ATOM 749 C C . CYS A 1 93 ? -8.212 16.090 4.153 1.00 70.75 93 CYS A C 1
ATOM 751 O O . CYS A 1 93 ? -7.224 16.704 4.550 1.00 70.75 93 CYS A O 1
ATOM 753 N N . CYS A 1 94 ? -8.950 15.354 4.987 1.00 75.88 94 CYS A N 1
ATOM 754 C CA . CYS A 1 94 ? -8.613 15.157 6.394 1.00 75.88 94 CYS A CA 1
ATOM 755 C C . CYS A 1 94 ? -7.481 14.141 6.618 1.00 75.88 94 CYS A C 1
ATOM 757 O O . CYS A 1 94 ? -7.084 13.939 7.764 1.00 75.88 94 CYS A O 1
ATOM 759 N N . TYR A 1 95 ? -6.995 13.459 5.577 1.00 81.75 95 TYR A N 1
ATOM 760 C CA . TYR A 1 95 ? -5.981 12.413 5.703 1.00 81.75 95 TYR A CA 1
ATOM 761 C C . TYR A 1 95 ? -4.719 12.904 6.424 1.00 81.75 95 TYR A C 1
ATOM 763 O O . TYR A 1 95 ? -4.217 12.247 7.338 1.00 81.75 95 TYR A O 1
ATOM 771 N N . GLU A 1 96 ? -4.247 14.088 6.037 1.00 79.88 96 GLU A N 1
ATOM 772 C CA . GLU A 1 96 ? -2.997 14.675 6.521 1.00 79.88 96 GLU A CA 1
ATOM 773 C C . GLU A 1 96 ? -3.078 15.039 7.999 1.00 79.88 96 GLU A C 1
ATOM 775 O O . GLU A 1 96 ? -2.287 14.562 8.811 1.00 79.88 96 GLU A O 1
ATOM 780 N N . SER A 1 97 ? -4.117 15.784 8.373 1.00 83.81 97 SER A N 1
ATOM 781 C CA . SER A 1 97 ? -4.352 16.141 9.771 1.00 83.81 97 SER A CA 1
ATOM 782 C C . SER A 1 97 ? -4.608 14.914 10.650 1.00 83.81 97 SER A C 1
ATOM 784 O O . SER A 1 97 ? -4.236 14.907 11.826 1.00 83.81 97 SER A O 1
ATOM 786 N N . PHE A 1 98 ? -5.204 13.851 10.096 1.00 86.44 98 PHE A N 1
ATOM 787 C CA . PHE A 1 98 ? -5.460 12.625 10.838 1.00 86.44 98 PHE A CA 1
ATOM 788 C C . PHE A 1 98 ? -4.170 11.871 11.168 1.00 86.44 98 PHE A C 1
ATOM 790 O O . PHE A 1 98 ? -3.966 11.529 12.335 1.00 86.44 98 PHE A O 1
ATOM 797 N N . PHE A 1 99 ? -3.272 11.641 10.201 1.00 84.81 99 PHE A N 1
ATOM 798 C CA . PHE A 1 99 ? -2.022 10.936 10.508 1.00 84.81 99 PHE A CA 1
ATOM 799 C C . PHE A 1 99 ? -1.081 11.772 11.384 1.00 84.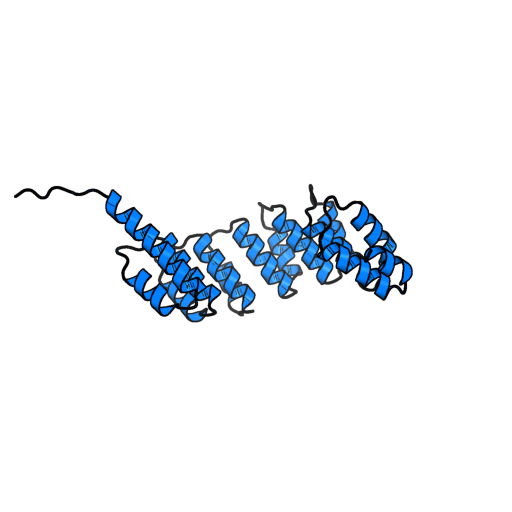81 99 PHE A C 1
ATOM 801 O O . PHE A 1 99 ? -0.374 11.212 12.220 1.00 84.81 99 PHE A O 1
ATOM 808 N N . GLU A 1 100 ? -1.089 13.102 11.247 1.00 85.06 100 GLU A N 1
ATOM 809 C CA . GLU A 1 100 ? -0.307 13.998 12.110 1.00 85.06 100 GLU A CA 1
ATOM 810 C C . GLU A 1 100 ? -0.763 13.934 13.573 1.00 85.06 100 GLU A C 1
ATOM 812 O O . GLU A 1 100 ? 0.040 14.102 14.490 1.00 85.06 100 GLU A O 1
ATOM 817 N N . SER A 1 101 ? -2.046 13.640 13.808 1.00 86.75 101 SER A N 1
ATOM 818 C CA . SER A 1 101 ? -2.598 13.473 15.156 1.00 86.75 101 SER A CA 1
ATOM 819 C C . SER A 1 101 ? -2.247 12.130 15.814 1.00 86.75 101 SER A C 1
ATOM 821 O O . SER A 1 101 ? -2.507 11.938 17.007 1.00 86.75 101 SER A O 1
ATOM 823 N N . MET A 1 102 ? -1.657 11.194 15.063 1.00 85.88 102 MET A N 1
ATOM 824 C CA . MET A 1 102 ? -1.347 9.857 15.554 1.00 85.88 102 MET A CA 1
ATOM 825 C C . MET A 1 102 ? -0.149 9.895 16.526 1.00 85.88 102 MET A C 1
ATOM 827 O O . MET A 1 102 ? 0.947 10.307 16.143 1.00 85.88 102 MET A O 1
ATOM 831 N N . PRO A 1 103 ? -0.307 9.434 17.784 1.00 84.44 103 PRO A N 1
ATOM 832 C CA . PRO A 1 103 ? 0.706 9.620 18.829 1.00 84.44 103 PRO A CA 1
ATOM 833 C C . PRO A 1 103 ? 1.949 8.739 18.660 1.00 84.44 103 PRO A C 1
ATOM 835 O O . PRO A 1 103 ? 3.010 9.050 19.198 1.00 84.44 103 PRO A O 1
ATOM 838 N N . CYS A 1 104 ? 1.823 7.612 17.964 1.00 83.62 104 CYS A N 1
ATOM 839 C CA . CYS A 1 104 ? 2.918 6.692 17.700 1.00 83.62 104 CYS A CA 1
ATOM 840 C C . CYS A 1 104 ? 2.713 6.005 16.357 1.00 83.62 104 CYS A C 1
ATOM 842 O O . CYS A 1 104 ? 1.582 5.739 15.963 1.00 83.62 104 CYS A O 1
ATOM 844 N N . TRP A 1 105 ? 3.815 5.720 15.674 1.00 85.06 105 TRP A N 1
ATOM 845 C CA . TRP A 1 105 ? 3.813 5.080 14.367 1.00 85.06 105 TRP A CA 1
ATOM 846 C C . TRP A 1 105 ? 4.449 3.705 14.483 1.00 85.06 105 TRP A C 1
ATOM 848 O O . TRP A 1 105 ? 5.489 3.546 15.123 1.00 85.06 105 TRP A O 1
ATOM 858 N N . ASP A 1 106 ? 3.825 2.724 13.844 1.00 87.62 106 ASP A N 1
ATOM 859 C CA . ASP A 1 106 ? 4.443 1.437 13.555 1.00 87.62 106 ASP A CA 1
ATOM 860 C C . ASP A 1 106 ? 4.682 1.289 12.047 1.00 87.62 106 ASP A C 1
ATOM 862 O O . ASP A 1 106 ? 4.255 2.112 11.234 1.00 87.62 106 ASP A O 1
ATOM 866 N N . VAL A 1 107 ? 5.351 0.205 11.658 1.00 88.25 107 VAL A N 1
ATOM 867 C CA . VAL A 1 107 ? 5.655 -0.081 10.249 1.00 88.25 107 VAL A CA 1
ATOM 868 C C . VAL A 1 107 ? 4.381 -0.167 9.392 1.00 88.25 107 VAL A C 1
ATOM 870 O O . VAL A 1 107 ? 4.408 0.174 8.210 1.00 88.25 107 VAL A O 1
ATOM 873 N N . ILE A 1 108 ? 3.249 -0.592 9.965 1.00 88.19 108 ILE A N 1
ATOM 874 C CA . ILE A 1 108 ? 1.963 -0.666 9.256 1.00 88.19 108 ILE A CA 1
ATOM 875 C C . ILE A 1 108 ? 1.418 0.743 8.995 1.00 88.19 108 ILE A C 1
ATOM 877 O O . ILE A 1 108 ? 0.998 1.031 7.874 1.00 88.19 108 ILE A O 1
ATOM 881 N N . SER A 1 109 ? 1.481 1.623 9.994 1.00 88.88 109 SER A N 1
ATOM 882 C CA . SER A 1 109 ? 1.093 3.034 9.904 1.00 88.88 109 SER A CA 1
ATOM 883 C C . SER A 1 109 ? 1.898 3.713 8.799 1.00 88.88 109 SER A C 1
ATOM 885 O O . SER A 1 109 ? 1.326 4.253 7.854 1.00 88.88 109 SER A O 1
ATOM 887 N N . THR A 1 110 ? 3.228 3.570 8.837 1.00 90.00 110 THR A N 1
ATOM 888 C CA . THR A 1 110 ? 4.133 4.093 7.808 1.00 90.00 110 THR A CA 1
ATOM 889 C C . THR A 1 110 ? 3.782 3.566 6.422 1.00 90.00 110 THR A C 1
ATOM 891 O O . THR A 1 110 ? 3.625 4.355 5.498 1.00 90.00 110 THR A O 1
ATOM 894 N N . ASN A 1 111 ? 3.620 2.251 6.257 1.00 91.56 111 ASN A N 1
ATOM 895 C CA . ASN A 1 111 ? 3.305 1.662 4.953 1.00 91.56 111 ASN A CA 1
ATOM 896 C C . ASN A 1 111 ? 1.957 2.144 4.407 1.00 91.56 111 ASN A C 1
ATOM 898 O O . ASN A 1 111 ? 1.832 2.359 3.203 1.00 91.56 111 ASN A O 1
ATOM 902 N N . THR A 1 112 ? 0.974 2.350 5.285 1.00 90.62 112 THR A N 1
ATOM 903 C CA . THR A 1 112 ? -0.327 2.921 4.915 1.00 90.62 112 THR A CA 1
ATOM 904 C C . THR A 1 112 ? -0.147 4.351 4.412 1.00 90.62 112 THR A C 1
ATOM 906 O O . THR A 1 112 ? -0.607 4.670 3.318 1.00 90.62 112 THR A O 1
ATOM 909 N N . VAL A 1 113 ? 0.613 5.184 5.137 1.00 90.19 113 VAL A N 1
ATOM 910 C CA . VAL A 1 113 ? 0.900 6.562 4.713 1.00 90.19 113 VAL A CA 1
ATOM 911 C C . VAL A 1 113 ? 1.664 6.651 3.412 1.00 90.19 113 VAL A C 1
ATOM 913 O O . VAL A 1 113 ? 1.267 7.417 2.535 1.00 90.19 113 VAL A O 1
ATOM 916 N N . LEU A 1 114 ? 2.704 5.842 3.251 1.00 92.12 114 LEU A N 1
ATOM 917 C CA . LEU A 1 114 ? 3.456 5.797 2.007 1.00 92.12 114 LEU A CA 1
ATOM 918 C C . LEU A 1 114 ? 2.547 5.428 0.838 1.00 92.12 114 LEU A C 1
ATOM 920 O O . LEU A 1 114 ? 2.536 6.157 -0.146 1.00 92.12 114 LEU A O 1
ATOM 924 N N . LYS A 1 115 ? 1.744 4.363 0.965 1.00 90.38 115 LYS A N 1
ATOM 925 C CA . LYS A 1 115 ? 0.836 3.920 -0.099 1.00 90.38 115 LYS A CA 1
ATOM 926 C C . LYS A 1 115 ? -0.089 5.056 -0.543 1.00 90.38 115 LYS A C 1
ATOM 928 O O . LYS A 1 115 ? -0.089 5.407 -1.721 1.00 90.38 115 LYS A O 1
ATOM 933 N N . VAL A 1 116 ? -0.789 5.679 0.403 1.00 88.88 116 VAL A N 1
ATOM 934 C CA . VAL A 1 116 ? -1.739 6.756 0.105 1.00 88.88 116 VAL A CA 1
ATOM 935 C C . VAL A 1 116 ? -1.030 7.942 -0.543 1.00 88.88 116 VAL A C 1
ATOM 937 O O . VAL A 1 116 ? -1.444 8.391 -1.606 1.00 88.88 116 VAL A O 1
ATOM 940 N N . LEU A 1 117 ? 0.078 8.431 0.020 1.00 89.31 117 LEU A N 1
ATOM 941 C CA . LEU A 1 117 ? 0.804 9.560 -0.573 1.00 89.31 117 LEU A CA 1
ATOM 942 C C . LEU A 1 117 ? 1.298 9.253 -1.989 1.00 89.31 117 LEU A C 1
ATOM 944 O O . LEU A 1 117 ? 1.253 10.127 -2.854 1.00 89.31 117 LEU A O 1
ATOM 948 N N . THR A 1 118 ? 1.744 8.020 -2.238 1.00 90.50 118 THR A N 1
ATOM 949 C CA . THR A 1 118 ? 2.201 7.604 -3.566 1.00 90.50 118 THR A CA 1
ATOM 950 C C . THR A 1 118 ? 1.064 7.508 -4.581 1.00 90.50 118 THR A C 1
ATOM 952 O O . THR A 1 118 ? 1.239 7.970 -5.704 1.00 90.50 118 THR A O 1
ATOM 955 N N . GLU A 1 119 ? -0.113 7.014 -4.182 1.00 87.12 119 GLU A N 1
ATOM 956 C CA . GLU A 1 119 ? -1.310 6.949 -5.036 1.00 87.12 119 GLU A CA 1
ATOM 957 C C . GLU A 1 119 ? -1.821 8.347 -5.419 1.00 87.12 119 GLU A C 1
ATOM 959 O O . GLU A 1 119 ? -2.264 8.556 -6.545 1.00 87.12 119 GLU A O 1
ATOM 964 N N . HIS A 1 120 ? -1.663 9.334 -4.531 1.00 84.50 120 HIS A N 1
ATOM 965 C CA . HIS A 1 120 ? -1.996 10.740 -4.799 1.00 84.50 120 HIS A CA 1
ATOM 966 C C . HIS A 1 120 ? -0.860 11.515 -5.494 1.00 84.50 120 HIS A C 1
ATOM 968 O O . HIS A 1 120 ? -0.917 12.740 -5.610 1.00 84.50 120 HIS A O 1
ATOM 974 N N . GLY A 1 121 ? 0.213 10.838 -5.920 1.00 85.94 121 GLY A N 1
ATOM 975 C CA . GLY A 1 121 ? 1.348 11.455 -6.614 1.00 85.94 121 GLY A CA 1
ATOM 976 C C . GLY A 1 121 ? 2.236 12.354 -5.741 1.00 85.94 121 GLY A C 1
ATOM 977 O O . GLY A 1 121 ? 3.142 13.014 -6.253 1.00 85.94 121 GLY A O 1
ATOM 978 N N . LYS A 1 122 ? 2.045 12.373 -4.416 1.00 88.56 122 LYS A N 1
ATOM 979 C CA . LYS A 1 122 ? 2.832 13.165 -3.451 1.00 88.56 122 LYS A CA 1
ATOM 980 C C . LYS A 1 122 ? 4.156 12.469 -3.098 1.00 88.56 122 LYS A C 1
ATOM 982 O O . LYS A 1 122 ? 4.496 12.288 -1.930 1.00 88.56 122 LYS A O 1
ATOM 987 N N . ILE A 1 123 ? 4.936 12.097 -4.117 1.00 91.25 123 ILE A N 1
ATOM 988 C CA . ILE A 1 123 ? 6.170 11.297 -3.982 1.00 91.25 123 ILE A CA 1
ATOM 989 C C . ILE A 1 123 ? 7.217 11.951 -3.078 1.00 91.25 123 ILE A C 1
ATOM 991 O O . ILE A 1 123 ? 7.887 11.252 -2.324 1.00 91.25 123 ILE A O 1
ATOM 995 N N . VAL A 1 124 ? 7.357 13.280 -3.122 1.00 91.44 124 VAL A N 1
ATOM 996 C CA . VAL A 1 124 ? 8.334 14.002 -2.288 1.00 91.44 124 VAL A CA 1
ATOM 997 C C . VAL A 1 124 ? 8.007 13.838 -0.803 1.00 91.44 124 VAL A C 1
ATOM 999 O O . VAL A 1 124 ? 8.874 13.463 -0.025 1.00 91.44 124 VAL A O 1
ATOM 1002 N N . GLN A 1 125 ? 6.738 14.009 -0.423 1.00 90.00 125 GLN A N 1
ATOM 1003 C CA . GLN A 1 125 ? 6.302 13.810 0.962 1.00 90.00 125 GLN A CA 1
ATOM 1004 C C . GLN A 1 125 ? 6.435 12.346 1.386 1.00 90.00 125 GLN A C 1
ATOM 1006 O O . GLN A 1 125 ? 6.912 12.058 2.483 1.00 90.00 125 GLN A O 1
ATOM 1011 N N . ALA A 1 126 ? 6.063 11.408 0.505 1.00 92.00 126 ALA A N 1
ATOM 1012 C CA . ALA A 1 126 ? 6.258 9.982 0.759 1.00 92.00 126 ALA A CA 1
ATOM 1013 C C . ALA A 1 126 ? 7.743 9.672 1.012 1.00 92.00 126 ALA A C 1
ATOM 1015 O O . ALA A 1 126 ? 8.084 8.925 1.928 1.00 92.00 126 ALA A O 1
ATOM 1016 N N . ARG A 1 127 ? 8.640 10.303 0.250 1.00 92.75 127 ARG A N 1
ATOM 1017 C CA . ARG A 1 127 ? 10.080 10.153 0.426 1.00 92.75 127 ARG A CA 1
ATOM 1018 C C . ARG A 1 127 ? 10.570 10.713 1.760 1.00 92.75 127 ARG A C 1
ATOM 1020 O O . ARG A 1 127 ? 11.331 10.027 2.440 1.00 92.75 127 ARG A O 1
ATOM 1027 N N . ASP A 1 128 ? 10.114 11.898 2.148 1.00 92.31 128 ASP A N 1
ATOM 1028 C CA . ASP A 1 128 ? 10.477 12.505 3.431 1.00 92.31 128 ASP A CA 1
ATOM 1029 C C . ASP A 1 128 ? 10.050 11.615 4.605 1.00 92.31 128 ASP A C 1
ATOM 1031 O O . ASP A 1 128 ? 10.827 11.378 5.531 1.00 92.31 128 ASP A O 1
ATOM 1035 N N . ILE A 1 129 ? 8.838 11.055 4.557 1.00 90.12 129 ILE A N 1
ATOM 1036 C CA . ILE A 1 129 ? 8.357 10.117 5.580 1.00 90.12 129 ILE A CA 1
ATOM 1037 C C . ILE A 1 129 ? 9.215 8.852 5.596 1.00 90.12 129 ILE A C 1
ATOM 1039 O O . ILE A 1 129 ? 9.670 8.435 6.662 1.00 90.12 129 ILE A O 1
ATOM 1043 N N . PHE A 1 130 ? 9.481 8.269 4.425 1.00 91.81 130 PHE A N 1
ATOM 1044 C CA . PHE A 1 130 ? 10.298 7.064 4.304 1.00 91.81 130 PHE A CA 1
ATOM 1045 C C . PHE A 1 130 ? 11.695 7.254 4.913 1.00 91.81 130 PHE A C 1
ATOM 1047 O O . PHE A 1 130 ? 12.161 6.405 5.678 1.00 91.81 130 PHE A O 1
ATOM 1054 N N . ASP A 1 131 ? 12.359 8.370 4.608 1.00 91.19 131 ASP A N 1
ATOM 1055 C CA . ASP A 1 131 ? 13.715 8.644 5.084 1.00 91.19 131 ASP A CA 1
ATOM 1056 C C . ASP A 1 131 ? 13.756 8.905 6.600 1.00 91.19 131 ASP A C 1
ATOM 1058 O O . ASP A 1 131 ? 14.697 8.451 7.260 1.00 91.19 131 ASP A O 1
ATOM 1062 N N . ASN A 1 132 ? 12.714 9.536 7.159 1.00 87.62 132 ASN A N 1
ATOM 1063 C CA . ASN A 1 132 ? 12.594 9.829 8.591 1.00 87.62 132 ASN A CA 1
ATOM 1064 C C . ASN A 1 132 ? 12.176 8.622 9.450 1.00 87.62 132 ASN A C 1
ATOM 1066 O O . ASN A 1 132 ? 12.429 8.607 10.656 1.00 87.62 132 ASN A O 1
ATOM 1070 N N . THR A 1 133 ? 11.564 7.589 8.868 1.00 84.81 133 THR A N 1
ATOM 1071 C CA . THR A 1 133 ? 11.189 6.376 9.615 1.00 84.81 133 THR A CA 1
ATOM 1072 C C . THR A 1 133 ? 12.381 5.455 9.878 1.00 84.81 133 THR A C 1
ATOM 1074 O O . THR A 1 133 ? 13.088 5.048 8.958 1.00 84.81 133 THR A O 1
ATOM 1077 N N . SER A 1 134 ? 12.630 5.103 11.142 1.00 77.00 134 SER A N 1
ATOM 1078 C CA . SER A 1 134 ? 13.766 4.255 11.541 1.00 77.00 134 SER A CA 1
ATOM 1079 C C . SER A 1 134 ? 13.582 2.786 11.151 1.00 77.00 134 SER A C 1
ATOM 1081 O O . SER A 1 134 ? 14.532 2.149 10.700 1.00 77.00 134 SER A O 1
ATOM 1083 N N . GLU A 1 135 ? 12.366 2.255 11.286 1.00 79.94 135 GLU A N 1
ATOM 1084 C CA . GLU A 1 135 ? 12.033 0.875 10.935 1.00 79.94 135 GLU A CA 1
ATOM 1085 C C . GLU A 1 135 ? 11.354 0.816 9.566 1.00 79.94 135 GLU A C 1
ATOM 1087 O O . GLU A 1 135 ? 10.238 1.296 9.377 1.00 79.94 135 GLU A O 1
ATOM 1092 N N . ARG A 1 136 ? 12.043 0.208 8.599 1.00 86.38 136 ARG A N 1
ATOM 1093 C CA . ARG A 1 136 ? 11.554 -0.018 7.236 1.00 86.38 136 ARG A CA 1
ATOM 1094 C C . ARG A 1 136 ? 11.651 -1.496 6.928 1.00 86.38 136 ARG A C 1
ATOM 1096 O O . ARG A 1 136 ? 12.695 -2.108 7.146 1.00 86.38 136 ARG A O 1
ATOM 1103 N N . ASN A 1 137 ? 10.577 -2.066 6.399 1.00 88.56 137 ASN A N 1
ATOM 1104 C CA . ASN A 1 137 ? 10.572 -3.454 5.963 1.00 88.56 137 ASN A CA 1
ATOM 1105 C C . ASN A 1 137 ? 10.509 -3.543 4.437 1.00 88.56 137 ASN A C 1
ATOM 1107 O O . ASN A 1 137 ? 10.405 -2.542 3.728 1.00 88.56 137 ASN A O 1
ATOM 1111 N N . LEU A 1 138 ? 10.559 -4.771 3.928 1.00 89.31 138 LEU A N 1
ATOM 1112 C CA . LEU A 1 138 ? 10.504 -5.060 2.498 1.00 89.31 138 LEU A CA 1
ATOM 1113 C C . LEU A 1 138 ? 9.298 -4.409 1.793 1.00 89.31 138 LEU A C 1
ATOM 1115 O O . LEU A 1 138 ? 9.407 -3.989 0.641 1.00 89.31 138 LEU A O 1
ATOM 1119 N N . VAL A 1 139 ? 8.165 -4.281 2.491 1.00 90.12 139 VAL A N 1
ATOM 1120 C CA . VAL A 1 139 ? 6.955 -3.633 1.968 1.00 90.12 139 VAL A CA 1
ATOM 1121 C C . VAL A 1 139 ? 7.173 -2.129 1.794 1.00 90.12 139 VAL A C 1
ATOM 1123 O O . VAL A 1 139 ? 6.879 -1.621 0.717 1.00 90.12 139 VAL A O 1
ATOM 1126 N N . SER A 1 140 ? 7.762 -1.435 2.778 1.00 91.25 140 SER A N 1
ATOM 1127 C CA . SER A 1 140 ? 8.066 0.005 2.687 1.00 91.25 140 SER A CA 1
ATOM 1128 C C . SER A 1 140 ? 8.912 0.330 1.451 1.00 91.25 140 SER A C 1
ATOM 1130 O O . SER A 1 140 ? 8.613 1.259 0.706 1.00 91.25 140 SER A O 1
ATOM 1132 N N . TRP A 1 141 ? 9.951 -0.473 1.198 1.00 93.19 141 TRP A N 1
ATOM 1133 C CA . TRP A 1 141 ? 10.808 -0.320 0.020 1.00 93.19 141 TRP A CA 1
ATOM 1134 C C . TRP A 1 141 ? 10.065 -0.604 -1.288 1.00 93.19 141 TRP A C 1
ATOM 1136 O O . TRP A 1 141 ? 10.209 0.142 -2.254 1.00 93.19 141 TRP A O 1
ATOM 1146 N N . SER A 1 142 ? 9.246 -1.660 -1.311 1.00 92.06 142 SER A N 1
ATOM 1147 C CA . SER A 1 142 ? 8.471 -2.046 -2.498 1.00 92.06 142 SER A CA 1
ATOM 1148 C C . SER A 1 142 ? 7.463 -0.969 -2.900 1.00 92.06 142 SER A C 1
ATOM 1150 O O . SER A 1 142 ? 7.280 -0.736 -4.094 1.00 92.06 142 SER A O 1
ATOM 1152 N N . ILE A 1 143 ? 6.844 -0.295 -1.920 1.00 93.44 143 ILE A N 1
ATOM 1153 C CA . ILE A 1 143 ? 5.954 0.849 -2.160 1.00 93.44 143 ILE A CA 1
ATOM 1154 C C . ILE A 1 143 ? 6.725 1.962 -2.872 1.00 93.44 143 ILE A C 1
ATOM 1156 O O . ILE A 1 143 ? 6.295 2.402 -3.932 1.00 93.44 143 ILE A O 1
ATOM 1160 N N . MET A 1 144 ? 7.897 2.357 -2.361 1.00 94.69 144 MET A N 1
ATOM 1161 C CA . MET A 1 144 ? 8.692 3.431 -2.971 1.00 94.69 144 MET A CA 1
ATOM 1162 C C . MET A 1 144 ? 9.186 3.085 -4.382 1.00 94.69 144 MET A C 1
ATOM 1164 O O . MET A 1 144 ? 9.090 3.926 -5.270 1.00 94.69 144 MET A O 1
ATOM 1168 N N . VAL A 1 145 ? 9.666 1.855 -4.618 1.00 93.81 145 VAL A N 1
ATOM 1169 C CA . VAL A 1 145 ? 10.052 1.397 -5.970 1.00 93.81 145 VAL A CA 1
ATOM 1170 C C . VAL A 1 145 ? 8.864 1.484 -6.923 1.00 93.81 145 VAL A C 1
ATOM 1172 O O . VAL A 1 145 ? 8.970 2.078 -7.991 1.00 93.81 145 VAL A O 1
ATOM 1175 N N . THR A 1 146 ? 7.712 0.944 -6.518 1.00 92.38 146 THR A N 1
ATOM 1176 C CA . THR A 1 146 ? 6.496 0.960 -7.345 1.00 92.38 146 THR A CA 1
ATOM 1177 C C . THR A 1 146 ? 6.043 2.384 -7.646 1.00 92.38 146 THR A C 1
ATOM 1179 O O . THR A 1 146 ? 5.673 2.687 -8.775 1.00 92.38 146 THR A O 1
ATOM 1182 N N . ALA A 1 147 ? 6.122 3.271 -6.661 1.00 93.62 147 ALA A N 1
ATOM 1183 C CA . ALA A 1 147 ? 5.716 4.656 -6.803 1.00 93.62 147 ALA A CA 1
ATOM 1184 C C . ALA A 1 147 ? 6.611 5.439 -7.777 1.00 93.62 147 ALA A C 1
ATOM 1186 O O . ALA A 1 147 ? 6.105 6.124 -8.664 1.00 93.62 147 ALA A O 1
ATOM 1187 N N . TYR A 1 148 ? 7.938 5.304 -7.667 1.00 93.25 148 TYR A N 1
ATOM 1188 C CA . TYR A 1 148 ? 8.864 5.929 -8.617 1.00 93.25 148 TYR A CA 1
ATOM 1189 C C . TYR A 1 148 ? 8.700 5.362 -10.033 1.00 93.25 148 TYR A C 1
ATOM 1191 O O . TYR A 1 148 ? 8.674 6.128 -10.996 1.00 93.25 148 TYR A O 1
ATOM 1199 N N . ALA A 1 149 ? 8.510 4.044 -10.155 1.00 90.50 149 ALA A N 1
ATOM 1200 C CA . ALA A 1 149 ? 8.197 3.378 -11.416 1.00 90.50 149 ALA A CA 1
ATOM 1201 C C . ALA A 1 149 ? 6.925 3.938 -12.079 1.00 90.50 149 ALA A C 1
ATOM 1203 O O . ALA A 1 149 ? 6.939 4.233 -13.270 1.00 90.50 149 ALA A O 1
ATOM 1204 N N . GLN A 1 150 ? 5.843 4.124 -11.315 1.00 89.06 150 GLN A N 1
ATOM 1205 C CA . GLN A 1 150 ? 4.563 4.641 -11.820 1.00 89.06 150 GLN A CA 1
ATOM 1206 C C . GLN A 1 150 ? 4.633 6.102 -12.274 1.00 89.06 150 GLN A C 1
ATOM 1208 O O . GLN A 1 150 ? 3.965 6.474 -13.234 1.00 89.06 150 GLN A O 1
ATOM 1213 N N . VAL A 1 151 ? 5.443 6.926 -11.605 1.00 89.38 151 VAL A N 1
ATOM 1214 C CA . VAL A 1 151 ? 5.662 8.331 -11.992 1.00 89.38 151 VAL A CA 1
ATOM 1215 C C . VAL A 1 151 ? 6.643 8.460 -13.169 1.00 89.38 151 VAL A C 1
ATOM 1217 O O . VAL A 1 151 ? 6.759 9.529 -13.763 1.00 89.38 151 VAL A O 1
ATOM 1220 N N . GLY A 1 152 ? 7.327 7.374 -13.547 1.00 86.69 152 GLY A N 1
ATOM 1221 C CA . GLY A 1 152 ? 8.309 7.356 -14.633 1.00 86.69 152 GLY A CA 1
ATOM 1222 C C . GLY A 1 152 ? 9.711 7.813 -14.217 1.00 86.69 152 GLY A C 1
ATOM 1223 O O . GLY A 1 152 ? 10.591 7.937 -15.070 1.00 86.69 152 GLY A O 1
ATOM 1224 N N . ASP A 1 153 ? 9.964 8.025 -12.920 1.00 89.94 153 ASP A N 1
ATOM 1225 C CA . ASP A 1 153 ? 11.311 8.289 -12.399 1.00 89.94 153 ASP A CA 1
ATOM 1226 C C . ASP A 1 153 ? 12.088 6.972 -12.269 1.00 89.94 153 ASP A C 1
ATOM 1228 O O . ASP A 1 153 ? 12.283 6.397 -11.191 1.00 89.94 153 ASP A O 1
ATOM 1232 N N . LEU A 1 154 ? 12.514 6.468 -13.426 1.00 89.75 154 LEU A N 1
ATOM 1233 C CA . LEU A 1 154 ? 13.206 5.192 -13.548 1.00 89.75 154 LEU A CA 1
ATOM 1234 C C . LEU A 1 154 ? 14.522 5.172 -12.761 1.00 89.75 154 LEU A C 1
ATOM 1236 O O . LEU A 1 154 ? 14.877 4.149 -12.179 1.00 89.75 154 LEU A O 1
ATOM 1240 N N . GLN A 1 155 ? 15.222 6.307 -12.697 1.00 91.12 155 GLN A N 1
ATOM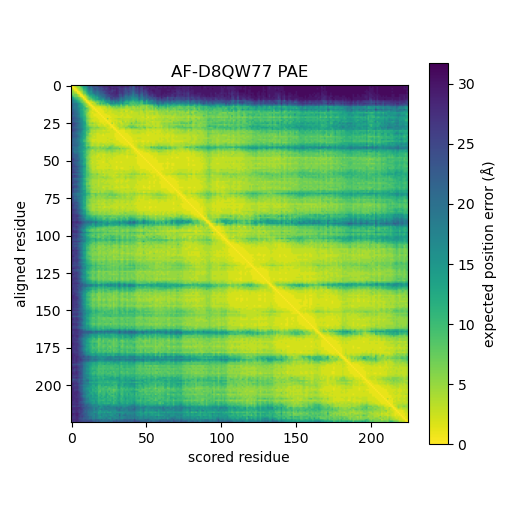 1241 C CA . GLN A 1 155 ? 16.496 6.419 -11.993 1.00 91.12 155 GLN A CA 1
ATOM 1242 C C . GLN A 1 155 ? 16.310 6.281 -10.478 1.00 91.12 155 GLN A C 1
ATOM 1244 O O . GLN A 1 155 ? 17.060 5.545 -9.828 1.00 91.12 155 GLN A O 1
ATOM 1249 N N . ALA A 1 156 ? 15.318 6.965 -9.899 1.00 91.44 156 ALA A N 1
ATOM 1250 C CA . ALA A 1 156 ? 15.009 6.818 -8.481 1.00 91.44 156 ALA A CA 1
ATOM 1251 C C . ALA A 1 156 ? 14.491 5.408 -8.164 1.00 91.44 156 ALA A C 1
ATOM 1253 O O . ALA A 1 156 ? 14.921 4.818 -7.168 1.00 91.44 156 ALA A O 1
ATOM 1254 N N . SER A 1 157 ? 13.645 4.846 -9.035 1.00 92.31 157 SER A N 1
ATOM 1255 C CA . SER A 1 157 ? 13.138 3.475 -8.912 1.00 92.31 157 SER A CA 1
ATOM 1256 C C . SER A 1 157 ? 14.276 2.449 -8.876 1.00 92.31 157 SER A C 1
ATOM 1258 O O . SER A 1 157 ? 14.352 1.639 -7.951 1.00 92.31 157 SER A O 1
ATOM 1260 N N . GLU A 1 158 ? 15.219 2.530 -9.819 1.00 90.56 158 GLU A N 1
ATOM 1261 C CA . GLU A 1 158 ? 16.396 1.655 -9.892 1.00 90.56 158 GLU A CA 1
ATOM 1262 C C . GLU A 1 158 ? 17.310 1.838 -8.671 1.00 90.56 158 GLU A C 1
ATOM 1264 O O . GLU A 1 158 ? 17.735 0.862 -8.051 1.00 90.56 158 GLU A O 1
ATOM 1269 N N . SER A 1 159 ? 17.552 3.086 -8.254 1.00 92.75 159 SER A N 1
ATOM 1270 C CA . SER A 1 159 ? 18.340 3.387 -7.053 1.00 92.75 159 SER A CA 1
ATOM 1271 C C . SER A 1 159 ? 17.749 2.748 -5.795 1.00 92.75 159 SER A C 1
ATOM 1273 O O . SER A 1 159 ? 18.491 2.243 -4.951 1.00 92.75 159 SER A O 1
ATOM 1275 N N . PHE A 1 160 ? 16.422 2.773 -5.650 1.00 91.38 160 PHE A N 1
ATOM 1276 C CA . PHE A 1 160 ? 15.733 2.149 -4.523 1.00 91.38 160 PHE A CA 1
ATOM 1277 C C . PHE A 1 160 ? 15.783 0.635 -4.605 1.00 91.38 160 PHE A C 1
ATOM 1279 O O . PHE A 1 160 ? 16.119 -0.007 -3.614 1.00 91.38 160 PHE A O 1
ATOM 1286 N N . PHE A 1 161 ? 15.514 0.079 -5.782 1.00 90.56 161 PHE A N 1
ATOM 1287 C CA . PHE A 1 161 ? 15.539 -1.356 -6.009 1.00 90.56 161 PHE A CA 1
ATOM 1288 C C . PHE A 1 161 ? 16.911 -1.965 -5.686 1.00 90.56 161 PHE A C 1
ATOM 1290 O O . PHE A 1 161 ? 16.983 -2.973 -4.993 1.00 90.56 161 PHE A O 1
ATOM 1297 N N . LEU A 1 162 ? 18.006 -1.311 -6.086 1.00 89.19 162 LEU A N 1
ATOM 1298 C CA . LEU A 1 162 ? 19.370 -1.770 -5.792 1.00 89.19 162 LEU A CA 1
ATOM 1299 C C . LEU A 1 162 ? 19.763 -1.649 -4.312 1.00 89.19 162 LEU A C 1
ATOM 1301 O O . LEU A 1 162 ? 20.650 -2.363 -3.850 1.00 89.19 162 LEU A O 1
ATOM 1305 N N . LYS A 1 163 ? 19.133 -0.738 -3.560 1.00 89.06 163 LYS A N 1
ATOM 1306 C CA . LYS A 1 163 ? 19.341 -0.609 -2.106 1.00 89.06 163 LYS A CA 1
ATOM 1307 C C . LYS A 1 163 ? 18.568 -1.656 -1.307 1.00 89.06 163 LYS A C 1
ATOM 1309 O O . LYS A 1 163 ? 18.874 -1.858 -0.132 1.00 89.06 163 LYS A O 1
ATOM 1314 N N . MET A 1 164 ? 17.570 -2.301 -1.909 1.00 86.12 164 MET A N 1
ATOM 1315 C CA . MET A 1 164 ? 16.852 -3.394 -1.265 1.00 86.12 164 MET A CA 1
ATOM 1316 C C . MET A 1 164 ? 17.784 -4.598 -1.131 1.00 86.12 164 MET A C 1
ATOM 1318 O O . MET A 1 164 ? 18.366 -5.052 -2.109 1.00 86.12 164 MET A O 1
ATOM 1322 N N . ALA A 1 165 ? 17.907 -5.137 0.085 1.00 76.44 165 ALA A N 1
ATOM 1323 C CA . ALA A 1 165 ? 18.711 -6.336 0.326 1.00 76.44 165 ALA A CA 1
ATOM 1324 C C . ALA A 1 165 ? 18.145 -7.567 -0.407 1.00 76.44 165 ALA A C 1
ATOM 1326 O O . ALA A 1 165 ? 18.901 -8.398 -0.902 1.00 76.44 165 ALA A O 1
ATOM 1327 N N . GLU A 1 166 ? 16.816 -7.659 -0.499 1.00 81.12 166 GLU A N 1
ATOM 1328 C CA . GLU A 1 166 ? 16.095 -8.703 -1.225 1.00 81.12 166 GLU A CA 1
ATOM 1329 C C . GLU A 1 166 ? 14.937 -8.058 -1.994 1.00 81.12 166 GLU A C 1
ATOM 1331 O O . GLU A 1 166 ? 14.147 -7.311 -1.419 1.00 81.12 166 GLU A O 1
ATOM 1336 N N . 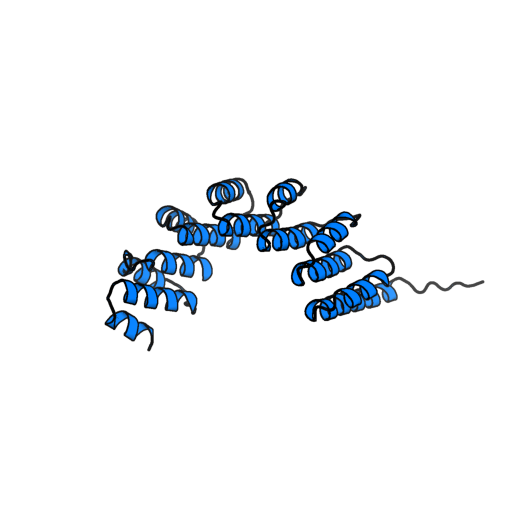GLY A 1 167 ? 14.830 -8.320 -3.297 1.00 81.25 167 GLY A N 1
ATOM 1337 C CA . GLY A 1 167 ? 13.676 -7.906 -4.098 1.00 81.25 167 GLY A CA 1
ATOM 1338 C C . GLY A 1 167 ? 12.544 -8.926 -3.986 1.00 81.25 167 GLY A C 1
ATOM 1339 O O . GLY A 1 167 ? 12.787 -10.126 -4.103 1.00 81.25 167 GLY A O 1
ATOM 1340 N N . ASN A 1 168 ? 11.303 -8.469 -3.805 1.00 86.38 168 ASN A N 1
ATOM 1341 C CA . ASN A 1 168 ? 10.128 -9.342 -3.847 1.00 86.38 168 ASN A CA 1
ATOM 1342 C C . ASN A 1 168 ? 9.443 -9.282 -5.216 1.00 86.38 168 ASN A C 1
ATOM 1344 O O . ASN A 1 168 ? 9.734 -8.427 -6.050 1.00 86.38 168 ASN A O 1
ATOM 1348 N N . THR A 1 169 ? 8.487 -10.179 -5.448 1.00 87.62 169 THR A N 1
ATOM 1349 C CA . THR A 1 169 ? 7.739 -10.245 -6.710 1.00 87.62 169 THR A CA 1
ATOM 1350 C C . THR A 1 169 ? 7.125 -8.898 -7.106 1.00 87.62 169 THR A C 1
ATOM 1352 O O . THR A 1 169 ? 7.061 -8.593 -8.294 1.00 87.62 169 THR A O 1
ATOM 1355 N N . ILE A 1 170 ? 6.708 -8.074 -6.136 1.00 88.25 170 ILE A N 1
ATOM 1356 C CA . ILE A 1 170 ? 6.119 -6.750 -6.383 1.00 88.25 170 ILE A CA 1
ATOM 1357 C C . ILE A 1 170 ? 7.180 -5.782 -6.919 1.00 88.25 170 ILE A C 1
ATOM 1359 O O . ILE A 1 170 ? 6.968 -5.195 -7.976 1.00 88.25 170 ILE A O 1
ATOM 1363 N N . SER A 1 171 ? 8.330 -5.652 -6.251 1.00 89.94 171 SER A N 1
ATOM 1364 C CA . SER A 1 171 ? 9.392 -4.732 -6.667 1.00 89.94 171 SER A CA 1
ATOM 1365 C C . SER A 1 171 ? 9.998 -5.126 -8.017 1.00 89.94 171 SER A C 1
ATOM 1367 O O . SER A 1 171 ? 10.216 -4.258 -8.857 1.00 89.94 171 SER A O 1
ATOM 1369 N N . TRP A 1 172 ? 10.176 -6.425 -8.282 1.00 92.25 172 TRP A N 1
ATOM 1370 C CA . TRP A 1 172 ? 10.586 -6.919 -9.602 1.00 92.25 172 TRP A CA 1
ATOM 1371 C C . TRP A 1 172 ? 9.550 -6.602 -10.688 1.00 92.25 172 TRP A C 1
ATOM 1373 O O . TRP A 1 172 ? 9.911 -6.088 -11.745 1.00 92.25 172 TRP A O 1
ATOM 1383 N N . SER A 1 173 ? 8.261 -6.862 -10.425 1.00 90.62 173 SER A N 1
ATOM 1384 C CA . SER A 1 173 ? 7.187 -6.569 -11.390 1.00 90.62 173 SER A CA 1
ATOM 1385 C C . SER A 1 173 ? 7.115 -5.074 -11.705 1.00 90.62 173 SER A C 1
ATOM 1387 O O . SER A 1 173 ? 6.944 -4.708 -12.863 1.00 90.62 173 SER A O 1
ATOM 1389 N N . ALA A 1 174 ? 7.284 -4.217 -10.694 1.00 91.19 174 ALA A N 1
ATOM 1390 C CA . ALA A 1 174 ? 7.311 -2.769 -10.867 1.00 91.19 174 ALA A CA 1
ATOM 1391 C C . ALA A 1 174 ? 8.484 -2.311 -11.748 1.00 91.19 174 ALA A C 1
ATOM 1393 O O . ALA A 1 174 ? 8.282 -1.498 -12.646 1.00 91.19 174 ALA A O 1
ATOM 1394 N N . MET A 1 175 ? 9.686 -2.866 -11.551 1.00 92.75 175 MET A N 1
ATOM 1395 C CA . MET A 1 175 ? 10.847 -2.552 -12.394 1.00 92.75 175 MET A CA 1
ATOM 1396 C C . MET A 1 175 ? 10.653 -3.008 -13.843 1.00 92.75 175 MET A C 1
ATOM 1398 O O . MET A 1 175 ? 10.945 -2.250 -14.765 1.00 92.75 175 MET A O 1
ATOM 1402 N N . VAL A 1 176 ? 10.122 -4.218 -14.060 1.00 91.81 176 VAL A N 1
ATOM 1403 C CA . VAL A 1 176 ? 9.795 -4.709 -15.411 1.00 91.81 176 VAL A CA 1
ATOM 1404 C C . VAL A 1 176 ? 8.774 -3.789 -16.078 1.00 91.81 176 VAL A C 1
ATOM 1406 O O . VAL A 1 176 ? 9.003 -3.362 -17.207 1.00 91.81 176 VAL A O 1
ATOM 1409 N N . ALA A 1 177 ? 7.698 -3.429 -15.370 1.00 89.94 177 ALA A N 1
ATOM 1410 C CA . ALA A 1 177 ? 6.688 -2.500 -15.866 1.00 89.94 177 ALA A CA 1
ATOM 1411 C C . ALA A 1 177 ? 7.304 -1.149 -16.259 1.00 89.94 177 ALA A C 1
ATOM 1413 O O . ALA A 1 177 ? 7.065 -0.678 -17.370 1.00 89.94 177 ALA A O 1
ATOM 1414 N N . ALA A 1 178 ? 8.157 -0.578 -15.404 1.00 89.88 178 ALA A N 1
ATOM 1415 C CA . ALA A 1 178 ? 8.829 0.694 -15.658 1.00 89.88 178 ALA A CA 1
ATOM 1416 C C . ALA A 1 178 ? 9.752 0.650 -16.886 1.00 89.88 178 ALA A C 1
ATOM 1418 O O . ALA A 1 178 ? 9.729 1.568 -17.698 1.00 89.88 178 ALA A O 1
ATOM 1419 N N . TYR A 1 179 ? 10.540 -0.416 -17.064 1.00 90.19 179 TYR A N 1
ATOM 1420 C CA . TYR A 1 179 ? 11.409 -0.559 -18.240 1.00 90.19 179 TYR A CA 1
ATOM 1421 C C . TYR A 1 179 ? 10.639 -0.859 -19.529 1.00 90.19 179 TYR A C 1
ATOM 1423 O O . TYR A 1 179 ? 11.078 -0.483 -20.616 1.00 90.19 179 TYR A O 1
ATOM 1431 N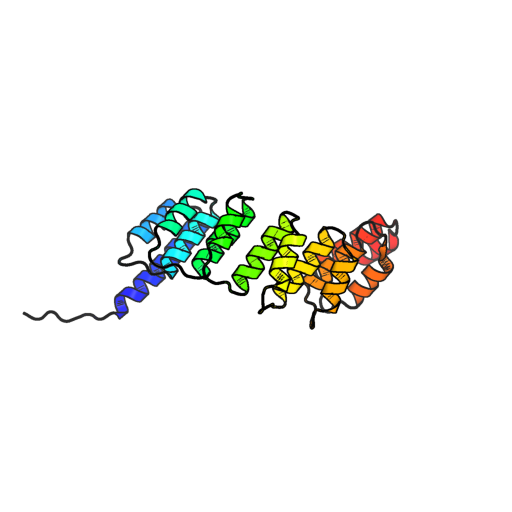 N . SER A 1 180 ? 9.510 -1.559 -19.414 1.00 87.44 180 SER A N 1
ATOM 1432 C CA . SER A 1 180 ? 8.639 -1.871 -20.548 1.00 87.44 180 SER A CA 1
ATOM 1433 C C . SER A 1 180 ? 7.795 -0.679 -21.004 1.00 87.44 180 SER A C 1
ATOM 1435 O O . SER A 1 180 ? 7.258 -0.704 -22.110 1.00 87.44 180 SER A O 1
ATOM 1437 N N . TYR A 1 181 ? 7.679 0.358 -20.169 1.00 85.12 181 TYR A N 1
ATOM 1438 C CA . TYR A 1 181 ? 6.879 1.542 -20.451 1.00 85.12 181 TYR A CA 1
ATOM 1439 C C . TYR A 1 181 ? 7.378 2.241 -21.726 1.00 85.12 181 TYR A C 1
ATOM 1441 O O . TYR A 1 181 ? 8.566 2.534 -21.864 1.00 85.12 181 TYR A O 1
ATOM 1449 N N . GLU A 1 182 ? 6.468 2.453 -22.681 1.00 78.50 182 GLU A N 1
ATOM 1450 C CA . GLU A 1 182 ? 6.735 3.013 -24.018 1.00 78.50 182 GLU A CA 1
ATOM 1451 C C . GLU A 1 182 ? 7.706 2.192 -24.891 1.00 78.50 182 GLU A C 1
ATOM 1453 O O . GLU A 1 182 ? 8.117 2.645 -25.958 1.00 78.50 182 GLU A O 1
ATOM 1458 N N . GLY A 1 183 ? 8.078 0.975 -24.479 1.00 78.31 183 GLY A N 1
ATOM 1459 C CA . GLY A 1 183 ? 8.961 0.091 -25.248 1.00 78.31 183 GLY A CA 1
ATOM 1460 C C . GLY A 1 183 ? 10.416 0.572 -25.378 1.00 78.31 183 GLY A C 1
ATOM 1461 O O . GLY A 1 183 ? 11.201 -0.031 -26.109 1.00 78.31 183 GLY A O 1
ATOM 1462 N N . LEU A 1 184 ? 10.813 1.634 -24.668 1.00 78.38 184 LEU A N 1
ATOM 1463 C CA . LEU A 1 184 ? 12.118 2.286 -24.848 1.00 78.38 184 LEU A CA 1
ATOM 1464 C C . LEU A 1 184 ? 13.294 1.484 -24.263 1.00 78.38 184 LEU A C 1
ATOM 1466 O O . LEU A 1 184 ? 14.402 1.534 -24.798 1.00 78.38 184 LEU A O 1
ATOM 1470 N N . PHE A 1 185 ? 13.073 0.726 -23.183 1.00 86.25 185 PHE A N 1
ATOM 1471 C CA . PHE A 1 185 ? 14.125 -0.011 -22.468 1.00 86.25 185 PHE A CA 1
ATOM 1472 C C . PHE A 1 185 ? 13.895 -1.529 -22.460 1.00 86.25 185 PHE A C 1
ATOM 1474 O O . PHE A 1 185 ? 14.250 -2.212 -21.496 1.00 86.25 185 PHE A O 1
ATOM 1481 N N . MET A 1 186 ? 13.356 -2.089 -23.551 1.00 87.75 186 MET A N 1
ATOM 1482 C CA . MET A 1 186 ? 12.983 -3.512 -23.618 1.00 87.75 186 MET A CA 1
ATOM 1483 C C . MET A 1 186 ? 14.128 -4.493 -23.344 1.00 87.75 186 MET A C 1
ATOM 1485 O O . MET A 1 186 ? 13.893 -5.544 -22.753 1.00 87.75 186 MET A O 1
ATOM 1489 N N . ALA A 1 187 ? 15.373 -4.148 -23.687 1.00 87.44 187 ALA A N 1
ATOM 1490 C CA . ALA A 1 187 ? 16.529 -4.979 -23.343 1.00 87.44 187 ALA A CA 1
ATOM 1491 C C . ALA A 1 187 ? 16.707 -5.122 -21.817 1.00 87.44 187 ALA A C 1
ATOM 1493 O O . ALA A 1 187 ? 16.887 -6.231 -21.316 1.00 87.44 187 ALA A O 1
ATOM 1494 N N . ARG A 1 188 ? 16.580 -4.016 -21.068 1.00 88.06 188 ARG A N 1
ATOM 1495 C CA . ARG A 1 188 ? 16.641 -4.021 -19.596 1.00 88.06 188 ARG A CA 1
ATOM 1496 C C . ARG A 1 188 ? 15.404 -4.658 -18.975 1.00 88.06 188 ARG A C 1
ATOM 1498 O O . ARG A 1 188 ? 15.529 -5.367 -17.978 1.00 88.06 188 ARG A O 1
ATOM 1505 N N . ALA A 1 189 ? 14.224 -4.437 -19.563 1.00 90.31 189 ALA A N 1
ATOM 1506 C CA . ALA A 1 189 ? 12.993 -5.099 -19.135 1.00 90.31 189 ALA A CA 1
ATOM 1507 C C . ALA A 1 189 ? 13.153 -6.623 -19.212 1.00 90.31 189 ALA A C 1
ATOM 1509 O O . ALA A 1 189 ? 12.871 -7.322 -18.240 1.00 90.31 189 ALA A O 1
ATOM 1510 N N . ARG A 1 190 ? 13.704 -7.123 -20.328 1.00 89.25 190 ARG A N 1
ATOM 1511 C CA . ARG A 1 190 ? 13.973 -8.547 -20.547 1.00 89.25 190 ARG A CA 1
ATOM 1512 C C . ARG A 1 190 ? 14.999 -9.106 -19.568 1.00 89.25 190 ARG A C 1
ATOM 1514 O O . ARG A 1 190 ? 14.738 -10.139 -18.965 1.00 89.25 190 ARG A O 1
ATOM 1521 N N . GLU A 1 191 ? 16.120 -8.418 -19.373 1.00 90.94 191 GLU A N 1
ATOM 1522 C CA . GLU A 1 191 ? 17.140 -8.825 -18.399 1.00 90.94 191 GLU A CA 1
ATOM 1523 C C . GLU A 1 191 ? 16.553 -8.917 -16.982 1.00 90.94 191 GLU A C 1
ATOM 1525 O O . GLU A 1 191 ? 16.694 -9.933 -16.304 1.00 90.94 191 GLU A O 1
ATOM 1530 N N . THR A 1 192 ? 15.811 -7.891 -16.562 1.00 89.56 192 THR A N 1
ATOM 1531 C CA . THR A 1 192 ? 15.155 -7.842 -15.247 1.00 89.56 192 THR A CA 1
ATOM 1532 C C . THR A 1 192 ? 14.125 -8.966 -15.093 1.00 89.56 192 THR A C 1
ATOM 1534 O O . THR A 1 192 ? 14.047 -9.606 -14.046 1.00 89.56 192 THR A O 1
ATOM 1537 N N . PHE A 1 193 ? 13.350 -9.244 -16.142 1.00 90.38 193 PHE A N 1
ATOM 1538 C CA . PHE A 1 193 ? 12.360 -10.320 -16.176 1.00 90.38 193 PHE A CA 1
ATOM 1539 C C . PHE A 1 193 ? 12.993 -11.721 -16.140 1.00 90.38 193 PHE A C 1
ATOM 1541 O O . PHE A 1 193 ? 12.439 -12.650 -15.539 1.00 90.38 193 PHE A O 1
ATOM 1548 N N . ASP A 1 194 ? 14.166 -11.884 -16.752 1.00 90.19 194 ASP A N 1
ATOM 1549 C CA . ASP A 1 194 ? 14.916 -13.138 -16.741 1.00 90.19 194 ASP A CA 1
ATOM 1550 C C . ASP A 1 194 ? 15.591 -13.413 -15.393 1.00 90.19 194 ASP A C 1
ATOM 1552 O O . ASP A 1 194 ? 15.628 -14.565 -14.960 1.00 90.19 194 ASP A O 1
ATOM 1556 N N . LEU A 1 195 ? 16.019 -12.365 -14.684 1.00 89.94 195 LEU A N 1
ATOM 1557 C CA . LEU A 1 195 ? 16.559 -12.454 -13.322 1.00 89.94 195 LEU A CA 1
ATOM 1558 C C . LEU A 1 195 ? 15.487 -12.656 -12.239 1.00 89.94 195 LEU A C 1
ATOM 1560 O O . LEU A 1 195 ? 15.813 -13.003 -11.102 1.00 89.94 195 LEU A O 1
ATOM 1564 N N . MET A 1 196 ? 14.215 -12.438 -12.568 1.00 90.00 196 MET A N 1
ATOM 1565 C CA . MET A 1 196 ? 13.109 -12.497 -11.620 1.00 90.00 196 MET A CA 1
ATOM 1566 C C . MET A 1 196 ? 12.906 -13.932 -11.082 1.00 90.00 196 MET A C 1
ATOM 1568 O O . MET A 1 196 ? 12.561 -14.825 -11.860 1.00 90.00 196 MET A O 1
ATOM 1572 N N . PRO A 1 197 ? 13.031 -14.180 -9.758 1.00 88.75 197 PRO A N 1
ATOM 1573 C CA . PRO A 1 197 ? 12.947 -15.538 -9.200 1.00 88.75 197 PRO A CA 1
ATOM 1574 C C . PRO A 1 197 ? 11.578 -16.203 -9.379 1.00 88.75 197 PRO A C 1
ATOM 1576 O O . PRO A 1 197 ? 11.475 -17.421 -9.509 1.00 88.75 197 PRO A O 1
ATOM 1579 N N . GLN A 1 198 ? 10.514 -15.400 -9.347 1.00 87.81 198 GLN A N 1
ATOM 1580 C CA . GLN A 1 198 ? 9.141 -15.839 -9.564 1.00 87.81 198 GLN A CA 1
ATOM 1581 C C . GLN A 1 198 ? 8.422 -14.822 -10.435 1.00 87.81 198 GLN A C 1
ATOM 1583 O O . GLN A 1 198 ? 8.259 -13.676 -10.029 1.00 87.81 198 GLN A O 1
ATOM 1588 N N . ARG A 1 199 ? 7.962 -15.253 -11.607 1.00 90.31 199 ARG A N 1
ATOM 1589 C CA . ARG A 1 199 ? 7.185 -14.429 -12.540 1.00 90.31 199 ARG A CA 1
ATOM 1590 C C . ARG A 1 199 ? 5.701 -14.519 -12.198 1.00 90.31 199 ARG A C 1
ATOM 1592 O O . ARG A 1 199 ? 5.228 -15.568 -11.764 1.00 90.31 199 ARG A O 1
ATOM 1599 N N . ASN A 1 200 ? 4.962 -13.436 -12.402 1.00 89.19 200 ASN A N 1
ATOM 1600 C CA . ASN A 1 200 ? 3.521 -13.392 -12.171 1.00 89.19 200 ASN A CA 1
ATOM 1601 C C . ASN A 1 200 ? 2.801 -12.807 -13.395 1.00 89.19 200 ASN A C 1
ATOM 1603 O O . ASN A 1 200 ? 3.425 -12.366 -14.355 1.00 89.19 200 ASN A O 1
ATOM 1607 N N . VAL A 1 201 ? 1.469 -12.797 -13.356 1.00 89.00 201 VAL A N 1
ATOM 1608 C CA . VAL A 1 201 ? 0.642 -12.277 -14.458 1.00 89.00 201 VAL A CA 1
ATOM 1609 C C . VAL A 1 201 ? 0.985 -10.820 -14.788 1.00 89.00 201 VAL A C 1
ATOM 1611 O O . VAL A 1 201 ? 0.984 -10.439 -15.952 1.00 89.00 201 VAL A O 1
ATOM 1614 N N . VAL A 1 202 ? 1.327 -10.012 -13.778 1.00 88.25 202 VAL A N 1
ATOM 1615 C CA . VAL A 1 202 ? 1.694 -8.603 -13.973 1.00 88.25 202 VAL A CA 1
ATOM 1616 C C . VAL A 1 202 ? 2.986 -8.485 -14.782 1.00 88.25 202 VAL A C 1
ATOM 1618 O O . VAL A 1 202 ? 3.002 -7.764 -15.773 1.00 88.25 202 VAL A O 1
ATOM 1621 N N . SER A 1 203 ? 4.040 -9.223 -14.419 1.00 89.25 203 SER A N 1
ATOM 1622 C CA . SER A 1 203 ? 5.327 -9.151 -15.112 1.00 89.25 203 SER A CA 1
ATOM 1623 C C . SER A 1 203 ? 5.243 -9.659 -16.554 1.00 89.25 203 SER A C 1
ATOM 1625 O O . SER A 1 203 ? 5.842 -9.055 -17.441 1.00 89.25 203 SER A O 1
ATOM 1627 N N . TRP A 1 204 ? 4.458 -10.711 -16.816 1.00 90.81 204 TRP A N 1
ATOM 1628 C CA . TRP A 1 204 ? 4.183 -11.184 -18.179 1.00 90.81 204 TRP A CA 1
ATOM 1629 C C . TRP A 1 204 ? 3.427 -10.144 -19.009 1.00 90.81 204 TRP A C 1
ATOM 1631 O O . TRP A 1 204 ? 3.860 -9.805 -20.110 1.00 90.81 204 TRP A O 1
ATOM 1641 N N . ASN A 1 205 ? 2.343 -9.583 -18.465 1.00 90.12 205 ASN A N 1
ATOM 1642 C CA . ASN A 1 205 ? 1.553 -8.565 -19.159 1.00 90.12 205 ASN A CA 1
ATOM 1643 C C . ASN A 1 205 ? 2.395 -7.330 -19.502 1.00 90.12 205 ASN A C 1
ATOM 1645 O O . ASN A 1 205 ? 2.285 -6.812 -20.612 1.00 90.12 205 ASN A O 1
ATOM 1649 N N . SER A 1 206 ? 3.254 -6.882 -18.582 1.00 90.31 206 SER A N 1
ATOM 1650 C CA . SER A 1 206 ? 4.187 -5.779 -18.825 1.00 90.31 206 SER A CA 1
ATOM 1651 C C . SER A 1 206 ? 5.147 -6.073 -19.980 1.00 90.31 206 SER A C 1
ATOM 1653 O O . SER A 1 206 ? 5.307 -5.227 -20.854 1.00 90.31 206 SER A O 1
ATOM 1655 N N . MET A 1 207 ? 5.726 -7.278 -20.047 1.00 91.62 207 MET A N 1
ATOM 1656 C CA . MET A 1 207 ? 6.622 -7.662 -21.147 1.00 91.62 207 MET A CA 1
ATOM 1657 C C . MET A 1 207 ? 5.912 -7.685 -22.504 1.00 91.62 207 MET A C 1
ATOM 1659 O O . MET A 1 207 ? 6.423 -7.116 -23.467 1.00 91.62 207 MET A O 1
ATOM 1663 N N . VAL A 1 208 ? 4.725 -8.294 -22.576 1.00 90.31 208 VAL A N 1
ATOM 1664 C CA . VAL A 1 208 ? 3.930 -8.356 -23.814 1.00 90.31 208 VAL A CA 1
ATOM 1665 C C . VAL A 1 208 ? 3.540 -6.951 -24.274 1.00 90.31 208 VAL A C 1
ATOM 1667 O O . VAL A 1 208 ? 3.733 -6.609 -25.441 1.00 90.31 208 VAL A O 1
ATOM 1670 N N . CYS A 1 209 ? 3.045 -6.108 -23.359 1.00 87.31 209 CYS A N 1
ATOM 1671 C CA . CYS A 1 209 ? 2.678 -4.729 -23.684 1.00 87.31 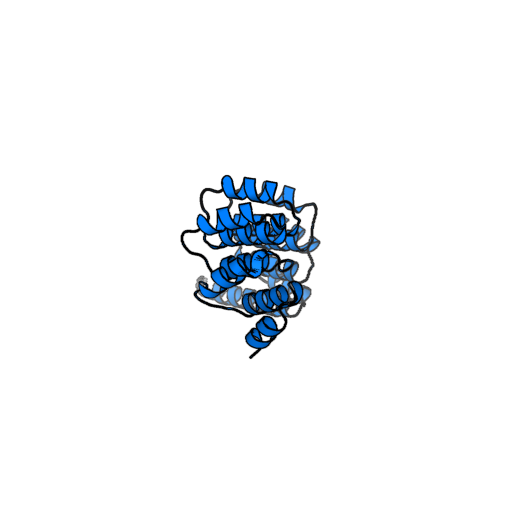209 CYS A CA 1
ATOM 1672 C C . CYS A 1 209 ? 3.892 -3.918 -24.154 1.00 87.31 209 CY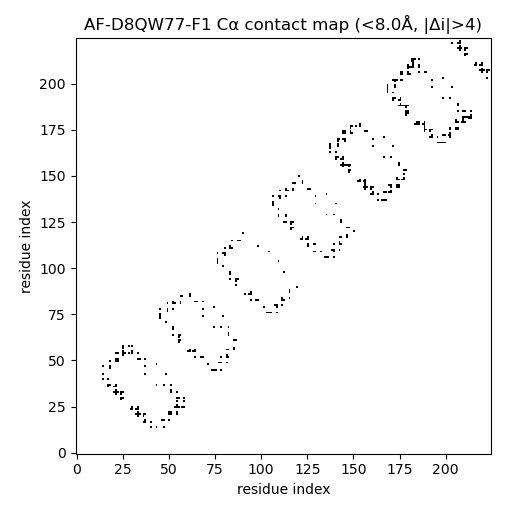S A C 1
ATOM 1674 O O . CYS A 1 209 ? 3.784 -3.190 -25.138 1.00 87.31 209 CYS A O 1
ATOM 1676 N N . GLY A 1 210 ? 5.045 -4.067 -23.494 1.00 87.75 210 GLY A N 1
ATOM 1677 C CA . GLY A 1 210 ? 6.276 -3.377 -23.877 1.00 87.75 210 GLY A CA 1
ATOM 1678 C C . GLY A 1 210 ? 6.776 -3.766 -25.268 1.00 87.75 210 GLY A C 1
ATOM 1679 O O . GLY A 1 210 ? 7.106 -2.888 -26.062 1.00 87.75 210 GLY A O 1
ATOM 1680 N N . PHE A 1 211 ? 6.776 -5.062 -25.609 1.00 87.81 211 PHE A N 1
ATOM 1681 C CA . PHE A 1 211 ? 7.166 -5.519 -26.950 1.00 87.81 211 PHE A CA 1
ATOM 1682 C C . PHE A 1 211 ? 6.192 -5.035 -28.028 1.00 87.81 211 PHE A C 1
ATOM 1684 O O . PHE A 1 211 ? 6.628 -4.560 -29.077 1.00 87.81 211 PHE A O 1
ATOM 1691 N N . ALA A 1 212 ? 4.886 -5.068 -27.748 1.00 87.19 212 ALA A N 1
ATOM 1692 C CA . ALA A 1 212 ? 3.878 -4.538 -28.661 1.00 87.19 212 ALA A CA 1
ATOM 1693 C C . ALA A 1 212 ? 4.063 -3.029 -28.912 1.00 87.19 212 ALA A C 1
ATOM 1695 O O . ALA A 1 212 ? 3.984 -2.583 -30.056 1.00 87.19 212 ALA A O 1
ATOM 1696 N N . GLN A 1 213 ? 4.360 -2.247 -27.867 1.00 87.31 213 GLN A N 1
ATOM 1697 C CA . GLN A 1 213 ? 4.631 -0.806 -27.974 1.00 87.31 213 GLN A CA 1
ATOM 1698 C C . GLN A 1 213 ? 5.939 -0.501 -28.717 1.00 87.31 213 GLN A C 1
ATOM 1700 O O . GLN A 1 213 ? 5.999 0.472 -29.464 1.00 87.31 213 GLN A O 1
ATOM 1705 N N . ALA A 1 214 ? 6.958 -1.352 -28.571 1.00 86.69 214 ALA A N 1
ATOM 1706 C CA . ALA A 1 214 ? 8.222 -1.244 -29.299 1.00 86.69 214 ALA A CA 1
ATOM 1707 C C . ALA A 1 214 ? 8.120 -1.649 -30.787 1.00 86.69 214 ALA A C 1
ATOM 1709 O O . ALA A 1 214 ? 9.074 -1.458 -31.539 1.00 86.69 214 ALA A O 1
ATOM 1710 N N . GLY A 1 215 ? 6.984 -2.211 -31.225 1.00 85.75 215 GLY A N 1
ATOM 1711 C CA . GLY A 1 215 ? 6.794 -2.736 -32.584 1.00 85.75 215 GLY A CA 1
ATOM 1712 C C . GLY A 1 215 ? 7.386 -4.134 -32.817 1.00 85.75 215 GLY A C 1
ATOM 1713 O O . GLY A 1 215 ? 7.419 -4.603 -33.953 1.00 85.75 215 GLY A O 1
ATOM 1714 N N . CYS A 1 216 ? 7.820 -4.810 -31.753 1.00 86.12 216 CYS A N 1
ATOM 1715 C CA . CYS A 1 216 ? 8.407 -6.151 -31.746 1.00 86.12 216 CYS A CA 1
ATOM 1716 C C . CYS A 1 216 ? 7.313 -7.220 -31.566 1.00 86.12 216 CYS A C 1
ATOM 1718 O O . CYS A 1 216 ? 7.171 -7.817 -30.499 1.00 86.12 216 CYS A O 1
ATOM 1720 N N . LEU A 1 217 ? 6.465 -7.403 -32.585 1.00 82.12 217 LEU A N 1
ATOM 1721 C CA . LEU A 1 217 ? 5.291 -8.286 -32.490 1.00 82.12 217 LEU A CA 1
ATOM 1722 C C . LEU A 1 217 ? 5.659 -9.772 -32.375 1.00 82.12 217 LEU A C 1
ATOM 1724 O O . LEU A 1 217 ? 4.976 -10.501 -31.663 1.00 82.12 217 LEU A O 1
ATOM 1728 N N . GLU A 1 218 ? 6.749 -10.204 -33.010 1.00 84.56 218 GLU A N 1
ATOM 1729 C CA . GLU A 1 218 ? 7.207 -11.598 -32.950 1.00 84.56 218 GLU A CA 1
ATOM 1730 C C . GLU A 1 218 ? 7.594 -11.989 -31.515 1.00 84.56 218 GLU A C 1
ATOM 1732 O O . GLU A 1 218 ? 7.165 -13.021 -31.002 1.00 84.56 218 GLU A O 1
ATOM 1737 N N . GLU A 1 219 ? 8.342 -11.134 -30.812 1.00 83.12 219 GLU A N 1
ATOM 1738 C CA . GLU A 1 219 ? 8.698 -11.374 -29.413 1.00 83.12 219 GLU A CA 1
ATOM 1739 C C . GLU A 1 219 ? 7.490 -11.301 -28.469 1.00 83.12 219 GLU A C 1
ATOM 1741 O O . GLU A 1 219 ? 7.476 -11.991 -27.447 1.00 83.12 219 GLU A O 1
ATOM 1746 N N . ALA A 1 220 ? 6.475 -10.495 -28.797 1.00 82.88 220 ALA A N 1
ATOM 1747 C CA . ALA A 1 220 ? 5.228 -10.439 -28.039 1.00 82.88 220 ALA A CA 1
ATOM 1748 C C . ALA A 1 220 ? 4.407 -11.733 -28.188 1.00 82.88 220 ALA A C 1
ATOM 1750 O O . ALA A 1 220 ? 3.870 -12.220 -27.195 1.00 82.88 220 ALA A O 1
ATOM 1751 N N . GLU A 1 221 ? 4.341 -12.306 -29.394 1.00 82.56 221 GLU A N 1
ATOM 1752 C CA . GLU A 1 221 ? 3.657 -13.579 -29.663 1.00 82.56 221 GLU A CA 1
ATOM 1753 C C . GLU A 1 221 ? 4.331 -14.747 -28.935 1.00 82.56 221 GLU A C 1
ATOM 1755 O O . GLU A 1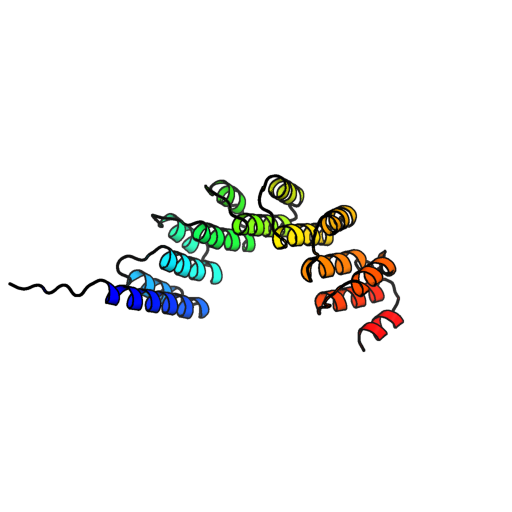 221 ? 3.650 -15.521 -28.267 1.00 82.56 221 GLU A O 1
ATOM 1760 N N . VAL A 1 222 ? 5.667 -14.813 -28.948 1.00 85.38 222 VAL A N 1
ATOM 1761 C CA . VAL A 1 222 ? 6.431 -15.847 -28.221 1.00 85.38 222 VAL A CA 1
ATOM 1762 C C . VAL A 1 222 ? 6.187 -15.803 -26.708 1.00 85.38 222 VAL A C 1
ATOM 1764 O O . VAL A 1 222 ? 6.283 -16.821 -26.033 1.00 85.38 222 VAL A O 1
ATOM 1767 N N . MET A 1 223 ? 5.881 -14.632 -26.147 1.00 79.38 223 MET A N 1
ATOM 1768 C CA . MET A 1 223 ? 5.591 -14.483 -24.714 1.00 79.38 223 MET A CA 1
ATOM 1769 C C . MET A 1 223 ? 4.159 -14.904 -24.335 1.00 79.38 223 MET A C 1
ATOM 1771 O O . MET A 1 223 ? 3.857 -14.969 -23.143 1.00 79.38 223 MET A O 1
ATOM 1775 N N . LEU A 1 224 ? 3.280 -15.149 -25.317 1.00 75.50 224 LEU A N 1
ATOM 1776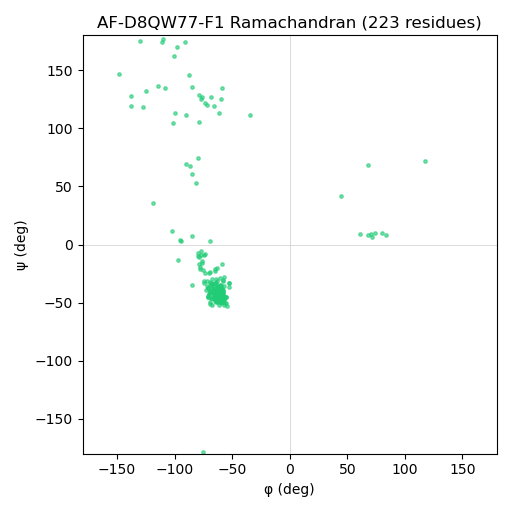 C CA . LEU A 1 224 ? 1.890 -15.580 -25.118 1.00 75.50 224 LEU A CA 1
ATOM 1777 C C . LEU A 1 224 ? 1.693 -17.104 -25.243 1.00 75.50 224 LEU A C 1
ATOM 1779 O O . LEU A 1 224 ? 0.624 -17.589 -24.861 1.00 75.50 224 LEU A O 1
ATOM 1783 N N . GLU A 1 225 ? 2.684 -17.832 -25.768 1.00 68.12 225 GLU A N 1
ATOM 1784 C CA . GLU A 1 225 ? 2.713 -19.304 -25.872 1.00 68.12 225 GLU A CA 1
ATOM 1785 C C . GLU A 1 225 ? 3.183 -19.986 -24.575 1.00 68.12 225 GLU A C 1
ATOM 1787 O O . GLU A 1 225 ? 2.572 -21.021 -24.211 1.00 68.12 225 GLU A O 1
#

Secondary structure (DSSP, 8-state):
-------THHHHHHHHHHHHHHHHHHHTT-HHHHHHHHHTSSS--HHHHHHHHHHHHHTT-HHHHHHHHHT-SS--HH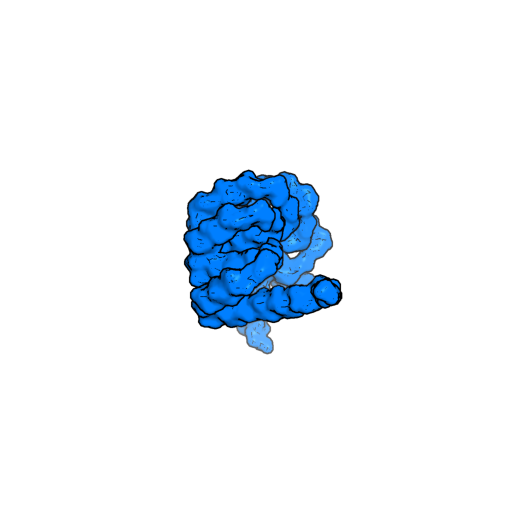HHHHHHHHHHHTT-TTHHHHHHT-S---HHHHHHHHHHHHHTT-HHHHHHHHHH-S---HHHHHHHHHHHHHHT-HHHHHHHHHH-SS--HHHHHHHHHHHHGGGTTHHHHHHHHHH-SS--HHHHHHHHHHHHHHT-HHHHHHTT-

pLDDT: mean 84.97, std 11.51, range [33.84, 94.69]

Sequence (225 aa):
MILKKVGPQFNRSNKFWSDQLIGIHGRRGDVSRARRVFESMEGPDVLSWNAMLTVYTHNGFMEQAKHFFDSMEQRSVVSWNIVLSALGELDDCCYESFFESMPCWDVISTNTVLKVLTEHGKIVQARDIFDNTSERNLVSWSIMVTAYAQVGDLQASESFFLKMAEGNTISWSAMVAAYSYEGLFMARARETFDLMPQRNVVSWNSMVCGFAQAGCLEEAEVMLE

Nearest PDB structures (foldseek):
  4uzy-assembly1_A  TM=5.280E-01  e=4.153E-03  Chlamydomonas reinhardtii
  8ruy-assembly1_g  TM=5.107E-01  e=9.785E-03  Chlamydomonas reinhardtii
  4rg9-assembly1_B  TM=5.893E-01  e=3.015E-01  Homo sapiens
  4rg7-assembly1_B  TM=6.403E-01  e=6.492E-01  Homo sapiens
  5g05-assembly1_F  TM=3.273E-01  e=1.169E-01  Homo sapiens

Solvent-accessible surface area (backbone atoms only — not comparable to full-atom values): 12509 Å² total; per-residue (Å²): 142,82,87,78,85,81,67,81,73,69,57,57,59,53,50,55,51,43,45,50,48,29,51,56,28,24,78,69,65,36,50,70,60,19,48,53,50,57,72,69,47,86,78,73,49,66,65,47,53,41,52,52,40,49,32,26,42,79,64,69,38,50,70,60,27,51,56,52,58,70,69,47,92,66,82,49,72,64,48,51,43,55,53,51,52,45,31,45,77,63,74,41,86,60,43,62,65,52,60,71,67,51,91,70,81,52,63,66,47,51,40,47,51,36,48,38,29,35,77,72,66,39,49,68,61,28,46,54,52,57,72,70,47,88,70,74,54,72,64,47,55,32,49,51,23,35,40,28,22,73,75,62,41,54,67,62,16,49,56,48,53,70,68,42,93,67,82,50,64,66,36,49,28,28,51,24,37,43,26,13,51,82,21,79,36,45,71,59,16,49,52,51,57,71,69,42,93,60,84,48,74,67,38,53,51,26,51,35,53,11,26,50,60,54,69,39,52,69,66,23,52,65,73,74,112

Mean predicted aligned error: 8.54 Å

Radius of gyration: 23.29 Å; Cα contacts (8 Å, |Δi|>4): 269; chains: 1; bounding box: 47×35×85 Å

Foldseek 3Di:
DDDDDPDDPVQVVLLVVLLVQLQVCLVVLNLVSSVVSLVPRDDHDQSSLLSNLLSCLVNVVLVVSVVSLVPDPDDDPSSLLSNLLSCLVVVPPCNVVSLVPDPDDDQSSLLSVLQSCLVVVVLVVNVVSLVPDPDYDLSSLLSNLLSCLVVLVLVSNVVSQVPDPDHDQSSLLSNLLSCLVLLPNLVVSVVSLVPHPDHDPSSLVSNLSSCVSVVNNVSSVVSVD

InterPro domains:
  IPR002885 Pentatricopeptide repeat [PF01535] (21-42)
  IPR002885 Pentatricopeptide repeat [PF01535] (48-76)
  IPR002885 Pentatricopeptide repeat [PF01535] (139-166)
  IPR002885 Pentatricopeptide repeat [PF01535] (202-224)
  IPR002885 Pentatricopeptide repeat [PS51375] (45-79)
  IPR002885 Pentatricopeptide repeat [PS51375] (137-171)
  IPR002885 Pentatricopeptide repeat [PS51375] (200-225)
  IPR002885 Pentatricopeptide repeat [TIGR00756] (48-78)
  IPR002885 Pentatricopeptide repeat [TIGR00756] (202-224)
  IPR011990 Tetratricopeptide-like helical domain superfamily [G3DSA:1.25.40.10] (4-94)
  IPR011990 Tetratricopeptide-like helical domain superfamily [G3DSA:1.25.40.10] (95-185)
  IPR046960 Pentatricopeptide repeat-containing protein At4g14850-like, plant [PTHR47926] (144-220)